Protein AF-A0A3C0U2J1-F1 (afdb_monomer_lite)

Sequence (274 aa):
MPIAVFLSRPELRKKKLRWYCMDISPQALSIGENLLMTVAARLECESWEVVRVKGGFGTPVKEKVSFVTCANVFNEVGEESNMPPDYLAKKYCEKILSYIMEEKPSENGAGDFRKVLLIEPGIPSSARLLSLMRDAMIRRGFSPVSPCPHAAQCPMDGKRGGKWCNFAFGTQDAPAALKKLSESARLPKERAVLSFVALTAAKKSEDAGELSFRVASDPIHLPGSRTGYYACSEIGLLLVVTEDSLRSGECLSIPRPEKKLSVDEKSGAFVVEL

Secondary structure (DSSP, 8-state):
-HHHHHHH-GGGTTS--EEEEEES-HHHHHHHHHHHHHHHHHTTSPPPEEEEEES-TT---SS-BSEEEEES-HHHHHTT--S-HHHHHHHHHHHHHTTBPPPPP-TTS-----EEEEEEESSHHHHHHHHHHHHHHHTTT-EEEES-SSSSPPTTB--TTS-B--EEEE-TTS-HHHHHHHHHTT----EEEEEEEEEESSPPPP-TTEEEEEE-S--EEETTTEEEEEEEETTEEEEEEESS-PPTT-EEEEEPPSSPPPB-TTT-PEEEE-

Structure (mmCIF, N/CA/C/O backbone):
data_AF-A0A3C0U2J1-F1
#
_entry.id   AF-A0A3C0U2J1-F1
#
loop_
_atom_site.group_PDB
_atom_site.id
_atom_site.type_symbol
_atom_site.label_atom_id
_atom_site.label_alt_id
_atom_site.label_comp_id
_atom_site.label_asym_id
_atom_site.label_entity_id
_atom_site.label_seq_id
_atom_site.pdbx_PDB_ins_code
_atom_site.Cartn_x
_atom_site.Cartn_y
_atom_site.Cartn_z
_atom_site.occupancy
_atom_site.B_iso_or_equiv
_atom_site.auth_seq_id
_atom_site.auth_comp_id
_atom_site.auth_asym_id
_atom_site.auth_atom_id
_atom_site.pdbx_PDB_model_num
ATOM 1 N N . MET A 1 1 ? 5.415 -5.390 -10.773 1.00 91.94 1 MET A N 1
ATOM 2 C CA . MET A 1 1 ? 4.378 -4.329 -10.734 1.00 91.94 1 MET A CA 1
ATOM 3 C C . MET A 1 1 ? 3.797 -3.952 -12.100 1.00 91.94 1 MET A C 1
ATOM 5 O O . MET A 1 1 ? 2.581 -4.057 -12.209 1.00 91.94 1 MET A O 1
ATOM 9 N N . PRO A 1 2 ? 4.572 -3.569 -13.140 1.00 95.31 2 PRO A N 1
ATOM 10 C CA . PRO A 1 2 ? 3.998 -3.108 -14.416 1.00 95.31 2 PRO A CA 1
ATOM 11 C C . PRO A 1 2 ? 2.997 -4.095 -15.032 1.00 95.31 2 PRO A C 1
ATOM 13 O O . PRO A 1 2 ? 1.891 -3.707 -15.386 1.00 95.31 2 PRO A O 1
ATOM 16 N N . ILE A 1 3 ? 3.339 -5.388 -15.045 1.00 96.31 3 ILE A N 1
ATOM 17 C CA . ILE A 1 3 ? 2.479 -6.475 -15.545 1.00 96.31 3 ILE A CA 1
ATOM 18 C C . ILE A 1 3 ? 1.144 -6.536 -14.789 1.00 96.31 3 ILE A C 1
ATOM 20 O O . ILE A 1 3 ? 0.087 -6.633 -15.405 1.00 96.31 3 ILE A O 1
ATOM 24 N N . ALA A 1 4 ? 1.173 -6.437 -13.456 1.00 93.88 4 ALA A N 1
ATOM 25 C CA . ALA A 1 4 ? -0.035 -6.482 -12.635 1.00 93.88 4 ALA A CA 1
ATOM 26 C C . ALA A 1 4 ? -0.968 -5.301 -12.941 1.00 93.88 4 ALA A C 1
ATOM 28 O O . ALA A 1 4 ? -2.176 -5.489 -13.076 1.00 93.88 4 ALA A O 1
ATOM 29 N N . VAL A 1 5 ? -0.418 -4.094 -13.117 1.00 95.06 5 VAL A N 1
ATOM 30 C CA . VAL A 1 5 ? -1.203 -2.913 -13.517 1.00 95.06 5 VAL A CA 1
ATOM 31 C C . VAL A 1 5 ? -1.739 -3.082 -14.942 1.00 95.06 5 VAL A C 1
ATOM 33 O O . VAL A 1 5 ? -2.905 -2.800 -15.187 1.00 95.06 5 VAL A O 1
ATOM 36 N N . PHE A 1 6 ? -0.931 -3.604 -15.866 1.00 96.31 6 PHE A N 1
ATOM 37 C CA . PHE A 1 6 ? -1.332 -3.843 -17.255 1.00 96.31 6 PHE A CA 1
ATOM 38 C C . PHE A 1 6 ? -2.503 -4.833 -17.366 1.00 96.31 6 PHE A C 1
ATOM 40 O O . PHE A 1 6 ? -3.436 -4.632 -18.149 1.00 96.31 6 PHE A O 1
ATOM 47 N N . LEU A 1 7 ? -2.487 -5.892 -16.554 1.00 94.81 7 LEU A N 1
ATOM 48 C CA . LEU A 1 7 ? -3.567 -6.875 -16.482 1.00 94.81 7 LEU A CA 1
ATOM 49 C C . LEU A 1 7 ? -4.816 -6.305 -15.801 1.00 94.81 7 LEU A C 1
ATOM 51 O O . LEU A 1 7 ? -5.905 -6.415 -16.360 1.00 94.81 7 LEU A O 1
ATOM 55 N N . SER A 1 8 ? -4.657 -5.667 -14.638 1.00 93.38 8 SER A N 1
ATOM 56 C CA . SER A 1 8 ? -5.780 -5.221 -13.798 1.00 93.38 8 SER A CA 1
ATOM 57 C C . SER A 1 8 ? -6.456 -3.931 -14.261 1.00 93.38 8 SER A C 1
ATOM 59 O O . SER A 1 8 ? -7.600 -3.695 -13.883 1.00 93.38 8 SER A O 1
ATOM 61 N N . ARG A 1 9 ? -5.786 -3.099 -15.071 1.00 95.19 9 ARG A N 1
ATOM 62 C CA . ARG A 1 9 ? -6.291 -1.792 -15.530 1.00 95.19 9 ARG A CA 1
ATOM 63 C C . ARG A 1 9 ? -6.291 -1.683 -17.064 1.00 95.19 9 ARG A C 1
ATOM 65 O O . ARG A 1 9 ? -5.452 -0.970 -17.630 1.00 95.19 9 ARG A O 1
ATOM 72 N N . PRO A 1 10 ? -7.197 -2.393 -17.770 1.00 95.56 10 PRO A N 1
ATOM 73 C CA . PRO A 1 10 ? -7.255 -2.396 -19.234 1.00 95.56 10 PRO A CA 1
ATOM 74 C C . PRO A 1 10 ? -7.353 -1.003 -19.866 1.00 95.56 10 PRO A C 1
ATOM 76 O O . PRO A 1 10 ? -6.788 -0.757 -20.930 1.00 95.56 10 PRO A O 1
ATOM 79 N N . GLU A 1 11 ? -8.024 -0.070 -19.197 1.00 96.00 11 GLU A N 1
ATOM 80 C CA . GLU A 1 11 ? -8.211 1.305 -19.652 1.00 96.00 11 GLU A CA 1
ATOM 81 C C . GLU A 1 11 ? -6.903 2.112 -19.711 1.00 96.00 11 GLU A C 1
ATOM 83 O O . GLU A 1 11 ? -6.818 3.100 -20.443 1.00 96.00 11 GLU A O 1
ATOM 88 N N . LEU A 1 12 ? -5.860 1.685 -18.988 1.00 95.44 12 LEU A N 1
ATOM 89 C CA . LEU A 1 12 ? -4.547 2.33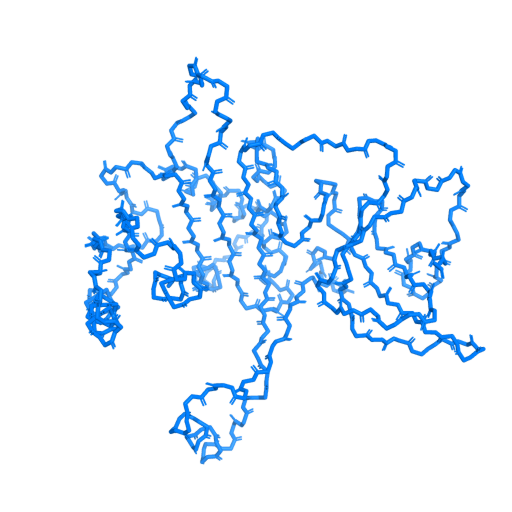0 -19.011 1.00 95.44 12 LEU A CA 1
ATOM 90 C C . LEU A 1 12 ? -3.659 1.845 -20.161 1.00 95.44 12 LEU A C 1
ATOM 92 O O . LEU A 1 12 ? -2.684 2.520 -20.482 1.00 95.44 12 LEU A O 1
ATOM 96 N N . ARG A 1 13 ? -3.973 0.717 -20.813 1.00 95.62 13 ARG A N 1
ATOM 97 C CA . ARG A 1 13 ? -3.116 0.130 -21.866 1.00 95.62 13 ARG A CA 1
ATOM 98 C C . ARG A 1 13 ? -2.898 1.081 -23.043 1.00 95.62 13 ARG A C 1
ATOM 100 O O . ARG A 1 13 ? -1.807 1.139 -23.587 1.00 95.62 13 ARG A O 1
ATOM 107 N N . LYS A 1 14 ? -3.905 1.898 -23.374 1.00 94.06 14 LYS A N 1
ATOM 108 C CA . LYS A 1 14 ? -3.833 2.913 -24.444 1.00 94.06 14 LYS A CA 1
ATOM 109 C C . LYS A 1 14 ? -2.973 4.133 -24.085 1.00 94.06 14 LYS A C 1
ATOM 111 O O . LYS A 1 14 ? -2.749 4.998 -24.929 1.00 94.06 14 LYS A O 1
ATOM 116 N N . LYS A 1 15 ? -2.548 4.273 -22.825 1.00 95.06 15 LYS A N 1
ATOM 117 C CA . LYS A 1 15 ? -1.695 5.380 -22.383 1.00 95.06 15 LYS A CA 1
ATOM 118 C C . LYS A 1 15 ? -0.235 5.049 -22.685 1.00 95.06 15 LYS A C 1
ATOM 120 O O . LYS A 1 15 ? 0.218 3.937 -22.435 1.00 95.06 15 LYS A O 1
ATOM 125 N N . LYS A 1 16 ? 0.519 6.049 -23.147 1.00 94.44 16 LYS A N 1
ATOM 126 C CA . LYS A 1 16 ? 1.974 5.956 -23.319 1.00 94.44 16 LYS A CA 1
ATOM 127 C C . LYS A 1 16 ? 2.655 6.122 -21.962 1.00 94.44 16 LYS A C 1
ATOM 129 O O . LYS A 1 16 ? 2.998 7.233 -21.569 1.00 94.44 16 LYS A O 1
ATOM 134 N N . LEU A 1 17 ? 2.759 5.027 -21.213 1.00 95.31 17 LEU A N 1
ATOM 135 C CA . LEU A 1 17 ? 3.454 4.999 -19.928 1.00 95.31 17 LEU A CA 1
ATOM 136 C C . LEU A 1 17 ? 4.886 4.493 -20.115 1.00 95.31 17 LEU A C 1
ATOM 138 O O . LEU A 1 17 ? 5.121 3.546 -20.863 1.00 95.31 17 LEU A O 1
ATOM 142 N N . ARG A 1 18 ? 5.818 5.110 -19.388 1.00 96.56 18 ARG A N 1
ATOM 143 C CA . ARG A 1 18 ? 7.208 4.670 -19.259 1.00 96.56 18 ARG A CA 1
ATOM 144 C C . ARG A 1 18 ? 7.443 4.198 -17.833 1.00 96.56 18 ARG A C 1
ATOM 146 O O . ARG A 1 18 ? 7.136 4.919 -16.884 1.00 96.56 18 ARG A O 1
ATOM 153 N N . TRP A 1 19 ? 8.010 3.008 -17.685 1.00 97.31 19 TRP A N 1
ATOM 154 C CA . TRP A 1 19 ? 8.332 2.414 -16.393 1.00 97.31 19 TRP A CA 1
ATOM 155 C C . TRP A 1 19 ? 9.838 2.310 -16.213 1.00 97.31 19 TRP A C 1
ATOM 157 O O . TRP A 1 19 ? 10.505 1.603 -16.960 1.00 97.31 19 TRP A O 1
ATOM 167 N N . TYR A 1 20 ? 10.367 2.952 -15.175 1.00 97.56 20 TYR A N 1
ATOM 168 C CA . TYR A 1 20 ? 11.709 2.651 -14.689 1.00 97.56 20 TYR A CA 1
ATOM 169 C C . TYR A 1 20 ? 11.616 1.435 -13.767 1.00 97.56 20 TYR A C 1
ATOM 171 O O . TYR A 1 20 ? 10.996 1.501 -12.705 1.00 97.56 20 TYR A O 1
ATOM 179 N N . CYS A 1 21 ? 12.183 0.308 -14.188 1.00 97.44 21 CYS A N 1
ATOM 180 C CA . CYS A 1 21 ? 12.214 -0.924 -13.401 1.00 97.44 21 CYS A CA 1
ATOM 181 C C . CYS A 1 21 ? 13.621 -1.143 -12.860 1.00 97.44 21 CYS A C 1
ATOM 183 O O . CYS A 1 21 ? 14.579 -1.191 -13.630 1.00 97.44 21 CYS A O 1
ATOM 185 N N . MET A 1 22 ? 13.729 -1.258 -11.537 1.00 95.75 22 MET A N 1
ATOM 186 C CA . MET A 1 22 ? 14.995 -1.316 -10.817 1.00 95.75 22 MET A CA 1
ATOM 187 C C . MET A 1 22 ? 15.137 -2.637 -10.080 1.00 95.75 22 MET A C 1
ATOM 189 O O . MET A 1 22 ? 14.224 -3.029 -9.361 1.00 95.75 22 MET A O 1
ATOM 193 N N . ASP A 1 23 ? 16.279 -3.288 -10.268 1.00 95.75 23 ASP A N 1
ATOM 194 C CA . ASP A 1 23 ? 16.648 -4.514 -9.565 1.00 95.75 23 ASP A CA 1
ATOM 195 C C . ASP A 1 23 ? 18.174 -4.689 -9.601 1.00 95.75 23 ASP A C 1
ATOM 197 O O . ASP A 1 23 ? 18.849 -4.239 -10.538 1.00 95.75 23 ASP A O 1
ATOM 201 N N . ILE A 1 24 ? 18.730 -5.370 -8.599 1.00 94.25 24 ILE A N 1
ATOM 202 C CA . ILE A 1 24 ? 20.143 -5.766 -8.597 1.00 94.25 24 ILE A CA 1
ATOM 203 C C . ILE A 1 24 ? 20.432 -6.841 -9.654 1.00 94.25 24 ILE A C 1
ATOM 205 O O . ILE A 1 24 ? 21.557 -6.912 -10.151 1.00 94.25 24 ILE A O 1
ATOM 209 N N . SER A 1 25 ? 19.422 -7.639 -10.018 1.00 95.75 25 SER A N 1
ATOM 210 C CA . SER A 1 25 ? 19.472 -8.748 -10.965 1.00 95.75 25 SER A CA 1
ATOM 211 C C . SER A 1 25 ? 19.085 -8.302 -12.381 1.00 95.75 25 SER A C 1
ATOM 213 O O . SER A 1 25 ? 17.907 -8.071 -12.678 1.00 95.75 25 SER A O 1
ATOM 215 N N . PRO A 1 26 ? 20.046 -8.239 -13.324 1.00 95.75 26 PRO A N 1
ATOM 216 C CA . PRO A 1 26 ? 19.741 -7.973 -14.731 1.00 95.75 26 PRO A CA 1
ATOM 217 C C . PRO A 1 26 ? 18.805 -9.017 -15.351 1.00 95.75 26 PRO A C 1
ATOM 219 O O . PRO A 1 26 ? 18.009 -8.691 -16.233 1.00 95.75 26 PRO A O 1
ATOM 222 N N . GLN A 1 27 ? 18.900 -10.269 -14.897 1.00 97.38 27 GLN A N 1
ATOM 223 C CA . GLN A 1 27 ? 18.065 -11.373 -15.356 1.00 97.38 27 GLN A CA 1
ATOM 224 C C . GLN A 1 27 ? 16.607 -11.154 -14.948 1.00 97.38 27 GLN A C 1
ATOM 226 O O . GLN A 1 27 ? 15.729 -11.280 -15.799 1.00 97.38 27 GLN A O 1
ATOM 231 N N . ALA A 1 28 ? 16.345 -10.756 -13.697 1.00 95.56 28 ALA A N 1
ATOM 232 C 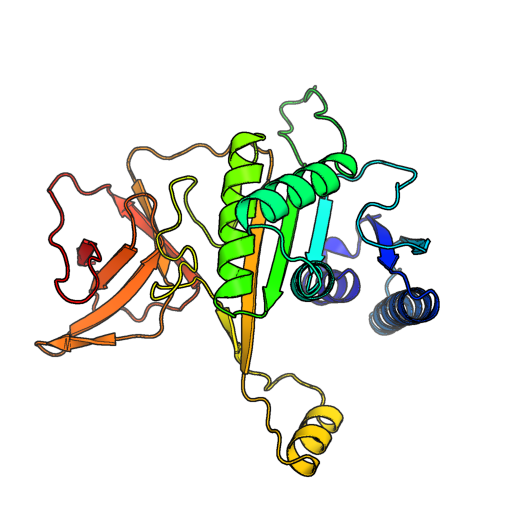CA . ALA A 1 28 ? 14.990 -10.452 -13.234 1.00 95.56 28 ALA A CA 1
ATOM 233 C C . ALA A 1 28 ? 14.348 -9.332 -14.071 1.00 95.56 28 ALA A C 1
ATOM 235 O O . ALA A 1 28 ? 13.212 -9.470 -14.529 1.00 95.56 28 ALA A O 1
ATOM 236 N N . LEU A 1 29 ? 15.110 -8.270 -14.364 1.00 97.19 29 LEU A N 1
ATOM 237 C CA . LEU A 1 29 ? 14.662 -7.174 -15.229 1.00 97.19 29 LEU A CA 1
ATOM 238 C C . LEU A 1 29 ? 14.319 -7.653 -16.645 1.00 97.19 29 LEU A C 1
ATOM 240 O O . 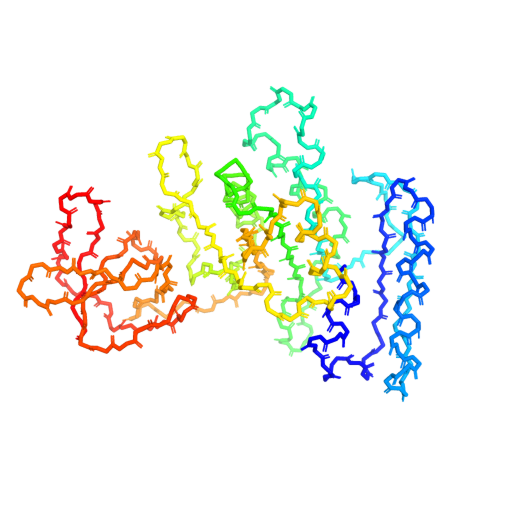LEU A 1 29 ? 13.275 -7.284 -17.179 1.00 97.19 29 LEU A O 1
ATOM 244 N N . SER A 1 30 ? 15.173 -8.488 -17.246 1.00 97.62 30 SER A N 1
ATOM 245 C CA . SER A 1 30 ? 14.935 -9.025 -18.590 1.00 97.62 30 SER A CA 1
ATOM 246 C C . SER A 1 30 ? 13.715 -9.947 -18.641 1.00 97.62 30 SER A C 1
ATOM 248 O O . SER A 1 30 ? 12.931 -9.867 -19.582 1.00 97.62 30 SER A O 1
ATOM 250 N N . ILE A 1 31 ? 13.540 -10.816 -17.640 1.00 97.62 31 ILE A N 1
ATOM 251 C CA . ILE A 1 31 ? 12.378 -11.711 -17.545 1.00 97.62 31 ILE A CA 1
ATOM 252 C C . ILE A 1 31 ? 11.098 -10.884 -17.395 1.00 97.62 31 ILE A C 1
ATOM 254 O O . ILE A 1 31 ? 10.123 -11.134 -18.100 1.00 97.62 31 ILE A O 1
ATOM 258 N N . GLY A 1 32 ? 11.100 -9.876 -16.519 1.00 96.88 32 GLY A N 1
ATOM 259 C CA . GLY A 1 32 ? 9.945 -9.006 -16.298 1.00 96.88 32 GLY A CA 1
ATOM 260 C C . GLY A 1 32 ? 9.523 -8.228 -17.548 1.00 96.88 32 GLY A C 1
ATOM 261 O O . GLY A 1 32 ? 8.334 -8.175 -17.860 1.00 96.88 32 GLY A O 1
ATOM 262 N N . GLU A 1 33 ? 10.483 -7.666 -18.287 1.00 97.88 33 GLU A N 1
ATOM 263 C CA . GLU A 1 33 ? 10.225 -6.983 -19.563 1.00 97.88 33 GLU A CA 1
ATOM 264 C C . GLU A 1 33 ? 9.644 -7.950 -20.608 1.00 97.88 33 GLU A C 1
ATOM 266 O O . GLU A 1 33 ? 8.596 -7.673 -21.194 1.00 97.88 33 GLU A O 1
ATOM 271 N N . ASN A 1 34 ? 10.248 -9.132 -20.771 1.00 98.00 34 ASN A N 1
ATOM 272 C CA . ASN A 1 34 ? 9.766 -10.158 -21.701 1.00 98.00 34 ASN A CA 1
ATOM 273 C C . ASN A 1 34 ? 8.348 -10.639 -21.366 1.00 98.00 34 ASN A C 1
ATOM 275 O O . ASN A 1 34 ? 7.530 -10.835 -22.268 1.00 98.00 34 ASN A O 1
ATOM 279 N N . LEU A 1 35 ? 8.030 -10.805 -20.080 1.00 97.62 35 LEU A N 1
ATOM 280 C CA . LEU A 1 35 ? 6.683 -11.167 -19.641 1.00 97.62 35 LEU A CA 1
ATOM 281 C C . LEU A 1 35 ? 5.670 -10.067 -19.968 1.00 97.62 35 LEU A C 1
ATOM 283 O O . LEU A 1 35 ? 4.587 -10.383 -20.454 1.00 97.62 35 LEU A O 1
ATOM 287 N N . LEU A 1 36 ? 6.010 -8.792 -19.751 1.00 98.00 36 LEU A N 1
ATOM 288 C CA . LEU A 1 36 ? 5.130 -7.679 -20.116 1.00 98.00 36 LEU A CA 1
ATOM 289 C C . LEU A 1 36 ? 4.854 -7.660 -21.624 1.00 98.00 36 LEU A C 1
ATOM 291 O O . LEU A 1 36 ? 3.695 -7.554 -22.020 1.00 98.00 36 LEU A O 1
ATOM 295 N N . MET A 1 37 ? 5.892 -7.815 -22.451 1.00 97.62 37 MET A N 1
ATOM 296 C CA . MET A 1 37 ? 5.750 -7.880 -23.910 1.00 97.62 37 MET A CA 1
ATOM 297 C C . MET A 1 37 ? 4.898 -9.074 -24.348 1.00 97.62 37 MET A C 1
ATOM 299 O O . MET A 1 37 ? 4.004 -8.925 -25.175 1.00 97.62 37 MET A O 1
ATOM 303 N N . THR A 1 38 ? 5.117 -10.247 -23.750 1.00 97.81 38 THR A N 1
ATOM 304 C CA . THR A 1 38 ?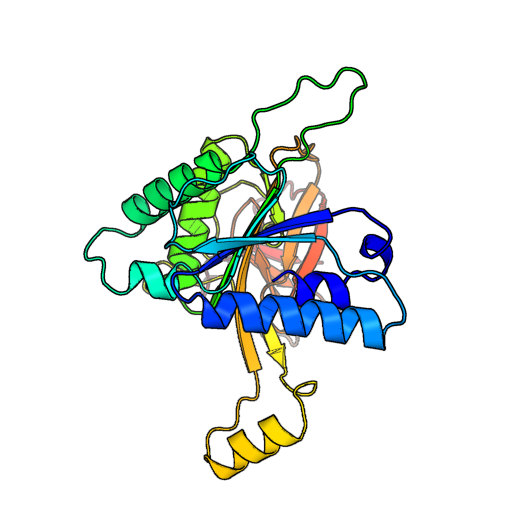 4.345 -11.461 -24.058 1.00 97.81 38 THR A CA 1
ATOM 305 C C . THR A 1 38 ? 2.871 -11.293 -23.693 1.00 97.81 38 THR A C 1
ATOM 307 O O . THR A 1 38 ? 1.993 -11.655 -24.473 1.00 97.81 38 THR A O 1
ATOM 310 N N . VAL A 1 39 ? 2.582 -10.712 -22.524 1.00 96.81 39 VAL A N 1
ATOM 311 C CA . VAL A 1 39 ? 1.212 -10.403 -22.093 1.00 96.81 39 VAL A CA 1
ATOM 312 C C . VAL A 1 39 ? 0.558 -9.400 -23.042 1.00 96.81 39 VAL A C 1
ATOM 314 O O . VAL A 1 39 ? -0.576 -9.622 -23.456 1.00 96.81 39 VAL A O 1
ATOM 317 N N . ALA A 1 40 ? 1.260 -8.328 -23.415 1.00 97.00 40 ALA A N 1
ATOM 318 C CA . ALA A 1 40 ? 0.747 -7.324 -24.344 1.00 97.00 40 ALA A CA 1
ATOM 319 C C . ALA A 1 40 ? 0.436 -7.925 -25.724 1.00 97.00 40 ALA A C 1
ATOM 321 O O . ALA A 1 40 ? -0.674 -7.749 -26.225 1.00 97.00 40 ALA A O 1
ATOM 322 N N . ALA A 1 41 ? 1.351 -8.734 -26.269 1.00 97.31 41 ALA A N 1
ATOM 323 C CA . ALA A 1 41 ? 1.154 -9.455 -27.524 1.00 97.31 41 ALA A CA 1
ATOM 324 C C . ALA A 1 41 ? -0.049 -10.407 -27.457 1.00 97.31 41 ALA A C 1
ATOM 326 O O . ALA A 1 41 ? -0.868 -10.437 -28.371 1.00 97.31 41 ALA A O 1
ATOM 327 N N . ARG A 1 42 ? -0.208 -11.147 -26.350 1.00 96.88 42 ARG A N 1
ATOM 328 C CA . ARG A 1 42 ? -1.341 -12.067 -26.162 1.00 96.88 42 ARG A CA 1
ATOM 329 C C . ARG A 1 42 ? -2.687 -11.352 -26.037 1.00 96.88 42 ARG A C 1
ATOM 331 O O . ARG A 1 42 ? -3.715 -11.964 -26.317 1.00 96.88 42 ARG A O 1
ATOM 338 N N . LEU A 1 43 ? -2.662 -10.098 -25.595 1.00 96.44 43 LEU A N 1
ATOM 339 C CA . LEU A 1 43 ? -3.807 -9.196 -25.496 1.00 96.44 43 LEU A CA 1
ATOM 340 C C . LEU A 1 43 ? -3.958 -8.289 -26.728 1.00 96.44 43 LEU A C 1
ATOM 342 O O . LEU A 1 43 ? -4.778 -7.374 -26.686 1.00 96.44 43 LEU A O 1
ATOM 346 N N . GLU A 1 44 ? -3.167 -8.516 -27.782 1.00 96.25 44 GLU A N 1
ATOM 347 C CA . GLU A 1 44 ? -3.222 -7.788 -29.055 1.00 96.25 44 GLU A CA 1
ATOM 348 C C . GLU A 1 44 ? -3.102 -6.262 -28.883 1.00 96.25 44 GLU A C 1
ATOM 350 O O . GLU A 1 44 ? -3.826 -5.473 -29.490 1.00 96.25 44 GLU A O 1
ATOM 355 N N . CYS A 1 45 ? -2.182 -5.823 -28.017 1.00 95.56 45 CYS A N 1
ATOM 356 C CA . CYS A 1 45 ? -1.914 -4.406 -27.774 1.00 95.56 45 CYS A CA 1
ATOM 357 C C . CYS A 1 45 ? -0.419 -4.114 -27.598 1.00 95.56 45 CYS A C 1
ATOM 359 O O . CYS A 1 45 ? 0.388 -5.012 -27.361 1.00 95.56 45 CYS A O 1
ATOM 361 N N . GLU A 1 46 ? -0.045 -2.838 -27.715 1.00 95.44 46 GLU A N 1
ATOM 362 C CA . GLU A 1 46 ? 1.332 -2.399 -27.490 1.00 95.44 46 GLU A CA 1
ATOM 363 C C . GLU A 1 46 ? 1.698 -2.469 -26.001 1.00 95.44 46 GLU A C 1
ATOM 365 O O . GLU A 1 46 ? 0.918 -2.086 -25.122 1.00 95.44 46 GLU A O 1
ATOM 370 N N . SER A 1 47 ? 2.910 -2.943 -25.708 1.00 96.75 47 SER A N 1
ATOM 371 C CA . SER A 1 47 ? 3.464 -2.888 -24.357 1.00 96.75 47 SER A CA 1
ATOM 372 C C . SER A 1 47 ? 3.912 -1.472 -24.006 1.00 96.75 47 SER A C 1
ATOM 374 O O . SER A 1 47 ? 4.379 -0.719 -24.859 1.00 96.75 47 SER A O 1
ATOM 376 N N . TRP A 1 48 ? 3.861 -1.133 -22.720 1.00 97.88 48 TRP A N 1
ATOM 377 C CA . TRP A 1 48 ? 4.505 0.078 -22.212 1.00 97.88 48 TRP A CA 1
ATOM 378 C C . TRP A 1 48 ? 6.030 0.018 -22.344 1.00 97.88 48 TRP A C 1
ATOM 380 O O . TRP A 1 48 ? 6.622 -1.060 -22.322 1.00 97.88 48 TRP A O 1
ATOM 390 N N . GLU A 1 49 ? 6.662 1.189 -22.425 1.00 97.31 49 GLU A N 1
ATOM 391 C CA . GLU A 1 49 ? 8.121 1.307 -22.450 1.00 97.31 49 GLU A CA 1
ATOM 392 C C . GLU A 1 49 ? 8.700 0.926 -21.079 1.00 97.31 49 GLU A C 1
ATOM 394 O O . GLU A 1 49 ? 8.249 1.432 -20.044 1.00 97.31 49 GLU A O 1
ATOM 399 N N . VAL A 1 50 ? 9.723 0.067 -21.068 1.00 97.69 50 VAL A N 1
ATOM 400 C CA . VAL A 1 50 ? 10.457 -0.323 -19.858 1.00 97.69 50 VAL A CA 1
ATOM 401 C C . VAL A 1 50 ? 11.897 0.165 -19.955 1.00 97.69 50 VAL A C 1
ATOM 403 O O . VAL A 1 50 ? 12.667 -0.249 -20.814 1.00 97.69 50 VAL A O 1
ATOM 406 N N . VAL A 1 51 ? 12.289 1.022 -19.017 1.00 97.62 51 VAL A N 1
ATOM 407 C CA . VAL A 1 51 ? 13.676 1.438 -18.819 1.00 97.62 51 VAL A CA 1
ATOM 408 C C . VAL A 1 51 ? 14.256 0.632 -17.664 1.00 97.62 51 VAL A C 1
ATOM 410 O O . VAL A 1 51 ? 13.883 0.810 -16.504 1.00 97.62 51 VAL A O 1
ATOM 413 N N . ARG A 1 52 ? 15.184 -0.272 -17.979 1.00 97.44 52 ARG A N 1
ATOM 414 C CA . ARG A 1 52 ? 15.874 -1.101 -16.985 1.00 97.44 52 ARG A CA 1
ATOM 415 C C . ARG A 1 52 ? 16.943 -0.297 -16.247 1.00 97.44 52 ARG A C 1
ATOM 417 O O . ARG A 1 52 ? 17.795 0.335 -16.869 1.00 97.44 52 ARG A O 1
ATOM 424 N N . VAL A 1 53 ? 16.931 -0.368 -14.919 1.00 96.88 53 VAL A N 1
ATOM 425 C CA . VAL A 1 53 ? 17.909 0.273 -14.034 1.00 96.88 53 VAL A CA 1
ATOM 426 C C . VAL A 1 53 ? 18.570 -0.803 -13.182 1.00 96.88 53 VAL A C 1
ATOM 428 O O . VAL A 1 53 ? 17.981 -1.309 -12.232 1.00 96.88 53 VAL A O 1
ATOM 431 N N . LYS A 1 54 ? 19.805 -1.175 -13.525 1.00 96.19 54 LYS A N 1
ATOM 432 C CA . LYS A 1 54 ? 20.573 -2.143 -12.736 1.00 96.19 54 LYS A CA 1
ATOM 433 C C . LYS A 1 54 ? 21.087 -1.470 -11.464 1.00 96.19 54 LYS A C 1
ATOM 435 O O . LYS A 1 54 ? 21.956 -0.602 -11.541 1.00 96.19 54 LYS A O 1
ATOM 440 N N . GLY A 1 55 ? 20.579 -1.887 -10.313 1.00 94.44 55 GLY A N 1
ATOM 441 C CA . GLY A 1 55 ? 20.977 -1.345 -9.020 1.00 94.44 55 GLY A CA 1
ATOM 442 C C . GLY A 1 55 ? 19.955 -1.614 -7.923 1.00 94.44 55 GLY A C 1
ATOM 443 O O . GLY A 1 55 ? 18.814 -1.976 -8.192 1.00 94.44 55 GLY A O 1
ATOM 444 N N . GLY A 1 56 ? 20.388 -1.459 -6.674 1.00 92.06 56 GLY A N 1
ATOM 445 C CA . GLY A 1 56 ? 19.516 -1.605 -5.512 1.00 92.06 56 GLY A CA 1
ATOM 446 C C . GLY A 1 56 ? 18.707 -0.341 -5.222 1.00 92.06 56 GLY A C 1
ATOM 447 O O . GLY A 1 56 ? 18.946 0.732 -5.778 1.00 92.06 56 GLY A O 1
ATOM 448 N N . PHE A 1 57 ? 17.773 -0.449 -4.277 1.00 93.00 57 PHE A N 1
ATOM 449 C CA . PHE A 1 57 ? 16.953 0.679 -3.845 1.00 93.00 57 PHE A CA 1
ATOM 450 C C . PHE A 1 57 ? 17.805 1.890 -3.407 1.00 93.00 57 PHE A C 1
ATOM 452 O O . PHE A 1 57 ? 18.579 1.843 -2.442 1.00 93.00 57 PHE A O 1
ATOM 459 N N . GLY A 1 58 ? 17.633 3.018 -4.094 1.00 92.25 58 GLY A N 1
ATOM 460 C CA . GLY A 1 58 ? 18.448 4.229 -3.954 1.00 92.25 58 GLY A CA 1
ATOM 461 C C . GLY A 1 58 ? 19.346 4.529 -5.157 1.00 92.25 58 GLY A C 1
ATOM 462 O O . GLY A 1 58 ? 19.920 5.613 -5.201 1.00 92.25 58 GLY A O 1
ATOM 463 N N . THR A 1 59 ? 19.463 3.629 -6.141 1.00 95.56 59 THR A N 1
ATOM 464 C CA . THR A 1 59 ? 20.159 3.931 -7.401 1.00 95.56 59 THR A CA 1
ATOM 465 C C . THR A 1 59 ? 19.458 5.086 -8.130 1.00 95.56 59 THR A C 1
ATOM 467 O O . THR A 1 59 ? 18.233 5.050 -8.243 1.00 95.56 59 THR A O 1
ATOM 470 N N . PRO A 1 60 ? 20.177 6.113 -8.620 1.00 94.44 60 PRO A N 1
ATOM 471 C CA . PRO A 1 60 ? 19.565 7.228 -9.341 1.00 94.44 60 PRO A CA 1
ATOM 472 C C . PRO A 1 60 ? 18.873 6.799 -10.640 1.00 94.44 60 PRO A C 1
ATOM 474 O O . PRO A 1 60 ? 19.335 5.899 -11.342 1.00 94.44 60 PRO A O 1
ATOM 477 N N . VAL A 1 61 ? 17.791 7.494 -10.990 1.00 94.75 61 VAL A N 1
ATOM 478 C CA . VAL A 1 61 ? 17.097 7.360 -12.281 1.00 94.75 61 VAL A CA 1
ATOM 479 C C . VAL A 1 61 ? 17.325 8.610 -13.127 1.00 94.75 61 VAL A C 1
ATOM 481 O O . VAL A 1 61 ? 17.519 9.698 -12.586 1.00 94.75 61 VAL A O 1
ATOM 484 N N . LYS A 1 62 ? 17.314 8.455 -14.457 1.00 92.06 62 LYS A N 1
ATOM 485 C CA . LYS A 1 62 ? 17.599 9.555 -15.397 1.00 92.06 62 LYS A CA 1
ATOM 486 C C . LYS A 1 62 ? 16.544 10.660 -15.358 1.00 92.06 62 LYS A C 1
ATOM 488 O O . LYS A 1 62 ? 16.886 11.833 -15.428 1.00 92.06 62 LYS A O 1
ATOM 493 N N . GLU A 1 63 ? 15.276 10.276 -15.253 1.00 94.25 63 GLU A N 1
ATOM 494 C CA . GLU A 1 63 ? 14.141 11.195 -15.223 1.00 94.25 63 GLU A CA 1
ATOM 495 C C . GLU A 1 63 ? 13.337 10.953 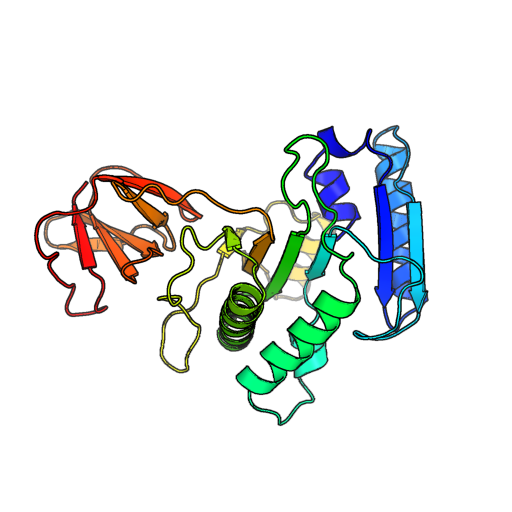-13.951 1.00 94.25 63 GLU A C 1
ATOM 497 O O . GLU A 1 63 ? 13.129 9.809 -13.538 1.00 94.25 63 GLU A O 1
ATOM 502 N N . LYS A 1 64 ? 12.882 12.038 -13.324 1.00 94.88 64 LYS A N 1
ATOM 503 C CA . LYS A 1 64 ? 11.988 11.954 -12.172 1.00 94.88 64 LYS A CA 1
ATOM 504 C C . LYS A 1 64 ? 10.601 11.492 -12.619 1.00 94.88 64 LYS A C 1
ATOM 506 O O . LYS A 1 64 ? 10.147 11.834 -13.709 1.00 94.88 64 LYS A O 1
ATOM 511 N N . VAL A 1 65 ? 9.910 10.750 -11.761 1.00 95.50 65 VAL A N 1
ATOM 512 C CA . VAL A 1 65 ? 8.639 10.089 -12.086 1.00 95.50 65 VAL A CA 1
ATOM 513 C C . VAL A 1 65 ? 7.464 10.684 -11.313 1.00 95.50 65 VAL A C 1
ATOM 515 O O . VAL A 1 65 ? 7.615 11.206 -10.211 1.00 95.50 65 VAL A O 1
ATOM 518 N N . SER A 1 66 ? 6.260 10.579 -11.871 1.00 94.12 66 SER A N 1
ATOM 519 C CA . SER A 1 66 ? 5.013 10.959 -11.191 1.00 94.12 66 SER A CA 1
ATOM 520 C C . SER A 1 66 ? 4.451 9.856 -10.292 1.00 94.12 66 SER A C 1
ATOM 522 O O . SER A 1 66 ? 3.606 10.123 -9.439 1.00 94.12 66 SER A O 1
ATOM 524 N N . PHE A 1 67 ? 4.911 8.615 -10.462 1.00 95.94 67 PHE A N 1
ATOM 525 C CA . PHE A 1 67 ? 4.461 7.461 -9.697 1.00 95.94 67 PHE A CA 1
ATOM 526 C C . PHE A 1 67 ? 5.645 6.594 -9.279 1.00 95.94 67 PHE A C 1
ATOM 528 O O . PHE A 1 67 ? 6.427 6.163 -10.124 1.00 95.94 67 PHE A O 1
ATOM 535 N N . VAL A 1 68 ? 5.745 6.306 -7.981 1.00 97.81 68 VAL A N 1
ATOM 536 C CA . VAL A 1 68 ? 6.713 5.347 -7.434 1.00 97.81 68 VAL A CA 1
ATOM 537 C C . VAL A 1 68 ? 5.959 4.205 -6.777 1.00 97.81 68 VAL A C 1
ATOM 539 O O . VAL A 1 68 ? 5.022 4.422 -6.009 1.00 97.81 68 VAL A O 1
ATOM 542 N N . THR A 1 69 ? 6.388 2.974 -7.039 1.00 97.88 69 THR A N 1
ATOM 543 C CA . THR A 1 69 ? 5.891 1.815 -6.307 1.00 97.88 69 THR A CA 1
ATOM 544 C C . THR A 1 69 ? 7.021 0.910 -5.855 1.00 97.88 69 THR A C 1
ATOM 546 O O . THR A 1 69 ? 7.968 0.667 -6.600 1.00 97.88 69 THR A O 1
ATOM 549 N N . CYS A 1 70 ? 6.901 0.419 -4.625 1.00 97.00 70 CYS A N 1
ATOM 550 C CA . CYS A 1 70 ? 7.781 -0.581 -4.040 1.00 97.00 70 CYS A CA 1
ATOM 551 C C . CYS A 1 70 ? 6.884 -1.714 -3.546 1.00 97.00 70 CYS A C 1
ATOM 553 O O . CYS A 1 70 ? 6.054 -1.491 -2.665 1.00 97.00 70 CYS A O 1
ATOM 555 N N . ALA A 1 71 ? 6.998 -2.888 -4.163 1.00 95.06 71 ALA A N 1
ATOM 556 C CA . ALA A 1 71 ? 6.211 -4.060 -3.808 1.00 95.06 71 ALA A CA 1
ATOM 557 C C . ALA A 1 71 ? 7.156 -5.194 -3.425 1.00 95.06 71 ALA A C 1
ATOM 559 O O . ALA A 1 71 ? 7.915 -5.630 -4.289 1.00 95.06 71 ALA A O 1
ATOM 560 N N . ASN A 1 72 ? 7.088 -5.639 -2.167 1.00 93.56 72 ASN A N 1
ATOM 561 C CA . ASN A 1 72 ? 7.991 -6.637 -1.590 1.00 93.56 72 ASN A CA 1
ATOM 562 C C . ASN A 1 72 ? 9.461 -6.207 -1.720 1.00 93.56 72 ASN A C 1
ATOM 564 O O . ASN A 1 72 ? 10.271 -6.907 -2.315 1.00 93.56 72 ASN A O 1
ATOM 568 N N . VAL A 1 73 ? 9.767 -4.988 -1.261 1.00 93.88 73 VAL A N 1
ATOM 569 C CA . VAL A 1 73 ? 11.118 -4.408 -1.363 1.00 93.88 73 VAL A CA 1
ATOM 570 C C . VAL A 1 73 ? 11.723 -4.244 0.021 1.00 93.88 73 VAL A C 1
ATOM 572 O O . VAL A 1 73 ? 12.890 -4.556 0.237 1.00 93.88 73 VAL A O 1
ATOM 575 N N . PHE A 1 74 ? 10.961 -3.714 0.975 1.00 92.50 74 PHE A N 1
ATOM 576 C CA . PHE A 1 74 ? 11.495 -3.348 2.281 1.00 92.50 74 PHE A CA 1
ATOM 577 C C . PHE A 1 74 ? 11.579 -4.527 3.238 1.00 92.50 74 PHE A C 1
ATOM 579 O O . PHE A 1 74 ? 12.408 -4.481 4.144 1.00 92.50 74 PHE A O 1
ATOM 586 N N . ASN A 1 75 ? 10.785 -5.580 3.033 1.00 84.56 75 ASN A N 1
ATOM 587 C CA . ASN A 1 75 ? 11.025 -6.854 3.698 1.00 84.56 75 ASN A CA 1
ATOM 588 C C . ASN A 1 75 ? 12.420 -7.405 3.355 1.00 84.56 75 ASN A C 1
ATOM 590 O O . ASN A 1 75 ? 13.092 -7.895 4.246 1.00 84.56 75 ASN A O 1
ATOM 594 N N . GLU A 1 76 ? 12.898 -7.240 2.119 1.00 81.88 76 GLU A N 1
ATOM 595 C CA . GLU A 1 76 ? 14.220 -7.728 1.697 1.00 81.88 76 GLU A CA 1
ATOM 596 C C . GLU A 1 76 ? 15.342 -6.768 2.123 1.00 81.88 76 GLU A C 1
ATOM 598 O O . GLU A 1 76 ? 16.337 -7.160 2.722 1.00 81.88 76 GLU A O 1
ATOM 603 N N . VAL A 1 77 ? 15.170 -5.465 1.876 1.00 78.38 77 VAL A N 1
ATOM 604 C CA . VAL A 1 77 ? 16.188 -4.443 2.191 1.00 78.38 77 VAL A CA 1
ATOM 605 C C . VAL A 1 77 ? 16.332 -4.202 3.703 1.00 78.38 77 VAL A C 1
ATOM 607 O O . VAL A 1 77 ? 17.355 -3.685 4.160 1.00 78.38 77 VAL A O 1
ATOM 610 N N . GLY A 1 78 ? 15.295 -4.510 4.482 1.00 69.00 78 GLY A N 1
ATOM 611 C CA . GLY A 1 78 ? 15.258 -4.316 5.929 1.00 69.00 78 GLY A CA 1
ATOM 612 C C . GLY A 1 78 ? 15.809 -5.487 6.741 1.00 69.00 78 GLY A C 1
ATOM 613 O O . GLY A 1 78 ? 16.220 -5.259 7.876 1.00 69.00 78 GLY A O 1
ATOM 614 N N . GLU A 1 79 ? 15.848 -6.701 6.179 1.00 65.69 79 GLU A N 1
ATOM 615 C CA . GLU A 1 79 ? 16.225 -7.933 6.895 1.00 65.69 79 GLU A CA 1
ATOM 616 C C . GLU A 1 79 ? 17.633 -7.877 7.509 1.00 65.69 79 GLU A C 1
ATOM 618 O O . GLU A 1 79 ? 17.845 -8.376 8.611 1.00 65.69 79 GLU A O 1
ATOM 623 N N . GLU A 1 80 ? 18.581 -7.199 6.858 1.00 65.50 80 GLU A N 1
ATOM 624 C CA . GLU A 1 80 ? 19.964 -7.072 7.344 1.00 65.50 80 GLU A CA 1
ATOM 625 C C . GLU A 1 80 ? 20.200 -5.839 8.240 1.00 65.50 80 GLU A C 1
ATOM 627 O O . GLU A 1 80 ? 21.321 -5.590 8.693 1.00 65.50 80 GLU A O 1
ATOM 632 N N . SER A 1 81 ? 19.177 -5.011 8.490 1.00 76.12 81 SER A N 1
ATOM 633 C CA . SER A 1 81 ? 19.358 -3.743 9.198 1.00 76.12 81 SER A CA 1
ATOM 634 C C . SER A 1 81 ? 19.034 -3.832 10.688 1.00 76.12 81 SER A C 1
ATOM 636 O O . SER A 1 81 ? 17.893 -4.041 11.081 1.00 76.12 81 SER A O 1
ATOM 638 N N . ASN A 1 82 ? 20.014 -3.502 11.532 1.00 83.06 82 ASN A N 1
ATOM 639 C CA . ASN A 1 82 ? 19.819 -3.338 12.980 1.00 83.06 82 ASN A CA 1
ATOM 640 C C . ASN A 1 82 ? 19.227 -1.969 13.375 1.00 83.06 82 ASN A C 1
ATOM 642 O O . ASN A 1 82 ? 19.193 -1.619 14.556 1.00 83.06 82 ASN A O 1
ATOM 646 N N . MET A 1 83 ? 18.807 -1.152 12.403 1.00 91.38 83 MET A N 1
ATOM 647 C CA . MET A 1 83 ? 18.308 0.194 12.675 1.00 91.38 83 MET A CA 1
ATOM 648 C C . MET A 1 83 ? 16.839 0.180 13.125 1.00 91.38 83 MET A C 1
ATOM 650 O O . MET A 1 83 ? 16.050 -0.624 12.627 1.00 91.38 83 MET A O 1
ATOM 654 N N . PRO A 1 84 ? 16.422 1.116 13.998 1.00 92.19 84 PRO A N 1
ATOM 655 C CA . PRO A 1 84 ? 15.025 1.247 14.397 1.00 92.19 84 PRO A CA 1
ATOM 656 C C . PRO A 1 84 ? 14.068 1.464 13.202 1.00 92.19 84 PRO A C 1
ATOM 658 O O . PRO A 1 84 ? 14.417 2.187 12.259 1.00 92.19 84 PRO A O 1
ATOM 661 N N . PRO A 1 85 ? 12.834 0.917 13.235 1.00 92.06 85 PRO A N 1
ATOM 662 C CA . PRO A 1 85 ? 11.881 1.035 12.127 1.00 92.06 85 PRO A CA 1
ATOM 663 C C . PRO A 1 85 ? 11.525 2.474 11.730 1.00 92.06 85 PRO A C 1
ATOM 665 O O . PRO A 1 85 ? 11.263 2.746 10.562 1.00 92.06 85 PRO A O 1
ATOM 668 N N . ASP A 1 86 ? 11.516 3.417 12.674 1.00 93.94 86 ASP A N 1
ATOM 669 C CA . ASP A 1 86 ? 11.226 4.830 12.409 1.00 93.94 86 ASP A CA 1
ATOM 670 C C . ASP A 1 86 ? 12.369 5.527 11.659 1.00 93.94 86 ASP A C 1
ATOM 672 O O . ASP A 1 86 ? 12.116 6.367 10.789 1.00 93.94 86 ASP A O 1
ATOM 676 N N . TYR A 1 87 ? 13.618 5.141 11.937 1.00 95.25 87 TYR A N 1
ATOM 677 C CA . TYR A 1 87 ? 14.778 5.582 11.170 1.00 95.25 87 TYR A CA 1
ATOM 678 C C . TYR A 1 87 ? 14.715 5.040 9.738 1.00 95.25 87 TYR A C 1
ATOM 680 O O . TYR A 1 87 ? 14.862 5.803 8.779 1.00 95.25 87 TYR A O 1
ATOM 688 N N . LEU A 1 88 ? 14.440 3.739 9.585 1.00 94.94 88 LEU A N 1
ATOM 689 C CA . LEU A 1 88 ? 14.305 3.097 8.275 1.00 94.94 88 LEU A CA 1
ATOM 690 C C . LEU A 1 88 ? 13.177 3.721 7.453 1.00 94.94 88 LEU A C 1
ATOM 692 O O . LEU A 1 88 ? 13.400 4.087 6.301 1.00 94.94 88 LEU A O 1
ATOM 696 N N . ALA A 1 89 ? 12.008 3.940 8.059 1.00 96.25 89 ALA A N 1
ATOM 697 C CA . ALA A 1 89 ? 10.877 4.580 7.399 1.00 96.25 89 ALA A CA 1
ATOM 698 C C . ALA A 1 89 ? 11.246 5.957 6.834 1.00 96.25 89 ALA A C 1
ATOM 700 O O . ALA A 1 89 ? 10.991 6.223 5.659 1.00 96.25 89 ALA A O 1
ATOM 701 N N . LYS A 1 90 ? 11.897 6.816 7.634 1.00 96.56 90 LYS A N 1
ATOM 702 C CA . LYS A 1 90 ? 12.369 8.135 7.179 1.00 96.56 90 LYS A CA 1
ATOM 703 C C . LYS A 1 90 ? 13.362 7.990 6.026 1.00 96.56 90 LYS A C 1
ATOM 705 O O . LYS A 1 90 ? 13.150 8.575 4.969 1.00 96.56 90 LYS A O 1
ATOM 710 N N . LYS A 1 91 ? 14.395 7.157 6.192 1.00 95.44 91 LYS A N 1
ATOM 711 C CA . LYS A 1 91 ? 15.426 6.907 5.171 1.00 95.44 91 LYS A CA 1
ATOM 712 C C . LYS A 1 91 ? 14.825 6.436 3.844 1.00 95.44 91 LYS A C 1
ATOM 714 O O . LYS A 1 91 ? 15.228 6.910 2.783 1.00 95.44 91 LYS A O 1
ATOM 719 N N . TYR A 1 92 ? 13.880 5.501 3.886 1.00 96.94 92 TYR A N 1
ATOM 720 C CA . TYR A 1 92 ? 13.238 4.970 2.688 1.00 96.94 92 TYR A CA 1
ATOM 721 C C . TYR A 1 92 ? 12.303 5.990 2.034 1.00 96.94 92 TYR A C 1
ATOM 723 O O . TYR A 1 92 ? 12.302 6.098 0.809 1.00 96.94 92 TYR A O 1
ATOM 731 N N . CYS A 1 93 ? 11.578 6.793 2.819 1.00 97.56 93 CYS A N 1
ATOM 732 C CA . CYS A 1 93 ? 10.761 7.881 2.279 1.00 97.56 93 CYS A CA 1
ATOM 733 C C . CYS A 1 93 ? 11.615 8.937 1.567 1.00 97.56 93 CYS A C 1
ATOM 735 O O . CYS A 1 93 ? 11.275 9.316 0.453 1.00 97.56 93 CYS A O 1
ATOM 737 N N . GLU A 1 94 ? 12.757 9.351 2.129 1.00 96.81 94 GLU A N 1
ATOM 738 C CA . GLU A 1 94 ? 13.666 10.293 1.450 1.00 96.81 94 GLU A CA 1
ATOM 739 C C . GLU A 1 94 ? 14.177 9.735 0.115 1.00 96.81 94 GLU A C 1
ATOM 741 O O . GLU A 1 94 ? 14.199 10.439 -0.896 1.00 96.81 94 GLU A O 1
ATOM 746 N N . LYS A 1 95 ? 14.521 8.441 0.073 1.00 96.50 95 LYS A N 1
ATOM 747 C CA . LYS A 1 95 ? 14.893 7.774 -1.182 1.00 96.50 95 LYS A CA 1
ATOM 748 C C . LYS A 1 95 ? 13.743 7.760 -2.193 1.00 96.50 95 LYS A C 1
ATOM 750 O O . LYS A 1 95 ? 13.977 8.072 -3.356 1.00 96.50 95 LYS A O 1
ATOM 755 N N . ILE A 1 96 ? 12.512 7.453 -1.775 1.00 97.44 96 ILE A N 1
ATOM 756 C CA . ILE A 1 96 ? 11.331 7.513 -2.656 1.00 97.44 96 ILE A CA 1
ATOM 757 C C . ILE A 1 96 ? 11.136 8.930 -3.198 1.00 97.44 96 ILE A C 1
ATOM 759 O O . ILE A 1 96 ? 10.984 9.101 -4.405 1.00 97.44 96 ILE A O 1
ATOM 763 N N . LEU A 1 97 ? 11.187 9.944 -2.333 1.00 96.12 97 LEU A N 1
ATOM 764 C CA . LEU A 1 97 ? 11.038 11.348 -2.720 1.00 96.12 97 LEU A CA 1
ATOM 765 C C . LEU A 1 97 ? 12.118 11.770 -3.721 1.00 96.12 97 LEU A C 1
ATOM 767 O O . LEU A 1 97 ? 11.824 12.516 -4.649 1.00 96.12 97 LEU A O 1
ATOM 771 N N . SER A 1 98 ? 13.332 11.221 -3.614 1.00 95.94 98 SER A N 1
ATOM 772 C CA . SER A 1 98 ? 14.397 11.455 -4.593 1.00 95.94 98 SER A CA 1
ATOM 773 C C . SER A 1 98 ? 14.081 10.947 -6.008 1.00 95.94 98 SER A C 1
ATOM 775 O O . SER A 1 98 ? 14.743 11.366 -6.955 1.00 95.94 98 SER A O 1
ATOM 777 N N . TYR A 1 99 ? 13.082 10.085 -6.198 1.00 96.81 99 TYR A N 1
ATOM 778 C CA . TYR A 1 99 ? 12.633 9.654 -7.526 1.00 96.81 99 TYR A CA 1
ATOM 779 C C . TYR A 1 99 ? 11.480 10.479 -8.066 1.00 96.81 99 TYR A C 1
ATOM 781 O O . TYR A 1 99 ? 11.286 10.539 -9.279 1.00 96.81 99 TYR A O 1
ATOM 789 N N . ILE A 1 100 ? 10.713 11.098 -7.177 1.00 95.12 100 ILE A N 1
ATOM 790 C CA . ILE A 1 100 ? 9.491 11.788 -7.544 1.00 95.12 100 ILE A CA 1
ATOM 791 C C . ILE A 1 100 ? 9.847 13.135 -8.161 1.00 95.12 100 ILE A C 1
ATOM 793 O O . ILE A 1 100 ? 10.782 13.819 -7.746 1.00 95.12 100 ILE A O 1
ATOM 797 N N . MET A 1 101 ? 9.109 13.493 -9.201 1.00 92.38 101 MET A N 1
ATOM 798 C CA . MET A 1 101 ? 9.213 14.807 -9.815 1.00 92.38 101 MET A CA 1
ATOM 799 C C . MET A 1 101 ? 8.871 15.923 -8.830 1.00 92.38 101 MET A C 1
ATOM 801 O O . MET A 1 101 ? 8.118 15.737 -7.872 1.00 92.38 101 MET A O 1
ATOM 805 N N . GLU A 1 102 ? 9.419 17.103 -9.081 1.00 86.81 102 GLU A N 1
ATOM 806 C CA . GLU A 1 102 ? 9.046 18.288 -8.323 1.00 86.81 102 GLU A CA 1
ATOM 807 C C . GLU A 1 102 ? 7.575 18.638 -8.563 1.00 86.81 102 GLU A C 1
ATOM 809 O O . GLU A 1 102 ? 6.964 18.242 -9.564 1.00 86.81 102 GLU A O 1
ATOM 814 N N . GLU A 1 103 ? 7.000 19.358 -7.605 1.00 81.06 103 GLU A N 1
ATOM 815 C CA . GLU A 1 103 ? 5.673 19.928 -7.770 1.00 81.06 103 GLU A CA 1
ATOM 816 C C . GLU A 1 103 ? 5.689 20.857 -8.982 1.00 81.06 103 GLU A C 1
ATOM 818 O O . GLU A 1 103 ? 6.499 21.780 -9.059 1.00 81.06 103 GLU A O 1
ATOM 823 N N . LYS A 1 104 ? 4.806 20.603 -9.947 1.00 69.00 104 LYS A N 1
ATOM 824 C CA . LYS A 1 104 ? 4.589 21.551 -11.033 1.00 69.00 104 LYS A CA 1
ATOM 825 C C . LYS A 1 104 ? 3.461 22.486 -10.617 1.00 69.00 104 LYS A C 1
ATOM 827 O O . LYS A 1 104 ? 2.380 21.980 -10.306 1.00 69.00 104 LYS A O 1
ATOM 832 N N . PRO A 1 105 ? 3.676 23.813 -10.633 1.00 59.53 105 PRO A N 1
ATOM 833 C CA . PRO A 1 105 ? 2.590 24.762 -10.494 1.00 59.53 105 PRO A CA 1
ATOM 834 C C . PRO A 1 105 ? 1.539 24.440 -11.548 1.00 59.53 105 PRO A C 1
ATOM 836 O O . PRO A 1 105 ? 1.824 24.315 -12.739 1.00 59.53 105 PRO A O 1
ATOM 839 N N . SER A 1 106 ? 0.322 24.232 -11.085 1.00 58.00 106 SER A N 1
ATOM 840 C CA . SER A 1 106 ? -0.800 23.955 -11.952 1.00 58.00 106 SER A CA 1
ATOM 841 C C . SER A 1 106 ? -1.205 25.237 -12.686 1.00 58.00 106 SER A C 1
ATOM 843 O O . SER A 1 106 ? -1.905 26.066 -12.108 1.00 58.00 106 SER A O 1
ATOM 845 N N . GLU A 1 107 ? -0.852 25.376 -13.963 1.00 55.34 107 GLU A N 1
ATOM 846 C CA . GLU A 1 107 ? -1.301 26.510 -14.791 1.00 55.34 107 GLU A CA 1
ATOM 847 C C . GLU A 1 107 ? -2.830 26.507 -15.032 1.00 55.34 107 GLU A C 1
ATOM 849 O O . GLU A 1 107 ? -3.413 27.560 -15.257 1.00 55.34 107 GLU A O 1
ATOM 854 N N . ASN A 1 108 ? -3.506 25.352 -14.890 1.00 53.44 108 ASN A N 1
ATOM 855 C CA . ASN A 1 108 ? -4.922 25.155 -15.264 1.00 53.44 108 ASN A CA 1
ATOM 856 C C . ASN A 1 108 ? -5.805 24.531 -14.156 1.00 53.44 108 ASN A C 1
ATOM 858 O O . ASN A 1 108 ? -6.754 23.806 -14.445 1.00 53.44 108 ASN A O 1
ATOM 862 N N . GLY A 1 109 ? -5.466 24.716 -12.880 1.00 53.50 109 GLY A N 1
ATOM 863 C CA . GLY A 1 109 ? -6.137 24.036 -11.750 1.00 53.50 109 GLY A CA 1
ATOM 864 C C . GLY A 1 109 ? -5.968 22.500 -11.672 1.00 53.50 109 GLY A C 1
ATOM 865 O O . GLY A 1 109 ? -6.568 21.863 -10.806 1.00 53.50 109 GLY A O 1
ATOM 866 N N . ALA A 1 110 ? -5.162 21.883 -12.544 1.00 56.19 110 ALA A N 1
ATOM 867 C CA . ALA A 1 110 ? -4.821 20.464 -12.500 1.00 56.19 110 ALA A CA 1
ATOM 868 C C . ALA A 1 110 ? -3.951 20.149 -11.269 1.00 56.19 110 ALA A C 1
ATOM 870 O O . ALA A 1 110 ? -2.745 20.370 -11.277 1.00 56.19 110 ALA A O 1
ATOM 871 N N . GLY A 1 111 ? -4.576 19.641 -10.204 1.00 65.69 111 GLY A N 1
ATOM 872 C CA . GLY A 1 111 ? -3.913 19.323 -8.939 1.00 65.69 111 GLY A CA 1
ATOM 873 C C . GLY A 1 111 ? -2.696 18.396 -9.057 1.00 65.69 111 GLY A C 1
ATOM 874 O O . GLY A 1 111 ? -2.463 17.726 -10.064 1.00 65.69 111 GLY A O 1
ATOM 875 N N . ASP A 1 112 ? -1.916 18.348 -7.982 1.00 81.44 112 ASP A N 1
ATOM 876 C CA . ASP A 1 112 ? -0.703 17.544 -7.886 1.00 81.44 112 ASP A CA 1
ATOM 877 C C . ASP A 1 112 ? -0.957 16.052 -8.171 1.00 81.44 112 ASP A C 1
ATOM 879 O O . ASP A 1 112 ? -1.777 15.398 -7.531 1.00 81.44 112 ASP A O 1
ATOM 883 N N . PHE A 1 113 ? -0.238 15.495 -9.143 1.00 85.44 113 PHE A N 1
ATOM 884 C CA . PHE A 1 113 ? -0.431 14.131 -9.633 1.00 85.44 113 PHE A CA 1
ATOM 885 C C . PHE A 1 113 ? 0.627 13.142 -9.131 1.00 85.44 113 PHE A C 1
ATOM 887 O O . PHE A 1 113 ? 0.637 11.987 -9.572 1.00 85.44 113 PHE A O 1
ATOM 894 N N . ARG A 1 114 ? 1.499 13.559 -8.202 1.00 93.62 114 ARG A N 1
ATOM 895 C CA . ARG A 1 114 ? 2.506 12.687 -7.588 1.00 93.62 114 ARG A CA 1
ATOM 896 C C . ARG A 1 114 ? 1.824 11.618 -6.739 1.00 93.62 114 ARG A C 1
ATOM 898 O O . ARG A 1 114 ? 0.945 11.912 -5.919 1.00 93.62 114 ARG A O 1
ATOM 905 N N . LYS A 1 115 ? 2.217 10.359 -6.940 1.00 95.75 115 LYS A N 1
ATOM 906 C CA . LYS A 1 115 ? 1.618 9.186 -6.289 1.00 95.75 115 LYS A CA 1
ATOM 907 C C . LYS A 1 115 ? 2.676 8.190 -5.828 1.00 95.75 115 LYS A C 1
ATOM 909 O O . LYS A 1 115 ? 3.681 7.975 -6.502 1.00 95.75 115 LYS A O 1
ATOM 914 N N . VAL A 1 116 ? 2.414 7.540 -4.699 1.00 98.12 116 VAL A N 1
ATOM 915 C CA . VAL A 1 116 ? 3.259 6.474 -4.147 1.00 98.12 116 VAL A CA 1
ATOM 916 C C . VAL A 1 116 ? 2.397 5.280 -3.764 1.00 98.12 116 VAL A C 1
ATOM 918 O O . VAL A 1 116 ? 1.359 5.457 -3.136 1.00 98.12 116 VAL A O 1
ATOM 921 N N . LEU A 1 117 ? 2.819 4.071 -4.131 1.00 98.31 117 LEU A N 1
ATOM 922 C CA . LEU A 1 117 ? 2.175 2.819 -3.726 1.00 98.31 117 LEU A CA 1
ATOM 923 C C . LEU A 1 117 ? 3.201 1.866 -3.119 1.00 98.31 117 LEU A C 1
ATOM 925 O O . LEU A 1 117 ? 4.065 1.343 -3.823 1.00 98.31 117 LEU A O 1
ATOM 929 N N . LEU A 1 118 ? 3.076 1.616 -1.824 1.00 98.25 118 LEU A N 1
ATOM 930 C CA . LEU A 1 118 ? 3.937 0.703 -1.082 1.00 98.25 118 LEU A CA 1
ATOM 931 C C . LEU A 1 118 ? 3.150 -0.555 -0.739 1.00 98.25 118 LEU A C 1
ATOM 933 O O . LEU A 1 118 ? 2.019 -0.446 -0.268 1.00 98.25 118 LEU A O 1
ATOM 937 N N . ILE A 1 119 ? 3.728 -1.725 -0.988 1.00 97.50 119 ILE A N 1
ATOM 938 C CA . ILE A 1 119 ? 3.094 -3.026 -0.767 1.00 97.50 119 ILE A CA 1
ATOM 939 C C . ILE A 1 119 ? 4.127 -3.953 -0.137 1.00 97.50 119 ILE A C 1
ATOM 941 O O . ILE A 1 119 ? 5.223 -4.107 -0.660 1.00 97.50 119 ILE A O 1
ATOM 945 N N . GLU A 1 120 ? 3.765 -4.605 0.956 1.00 96.56 120 GLU A N 1
ATOM 946 C CA . GLU A 1 120 ? 4.612 -5.561 1.663 1.00 96.56 120 GLU A CA 1
ATOM 947 C C . GLU A 1 120 ? 3.787 -6.789 2.076 1.00 96.56 120 GLU A C 1
ATOM 949 O O . GLU A 1 120 ? 2.550 -6.719 2.102 1.00 96.56 120 GLU A O 1
ATOM 954 N N . PRO A 1 121 ? 4.431 -7.915 2.428 1.00 94.56 121 PRO A N 1
ATOM 955 C CA . PRO A 1 121 ? 3.748 -9.031 3.070 1.00 94.56 121 PRO A CA 1
ATOM 956 C C . PRO A 1 121 ? 2.938 -8.569 4.287 1.00 94.56 121 PRO A C 1
ATOM 958 O O . PRO A 1 121 ? 3.362 -7.700 5.048 1.00 94.56 121 PRO A O 1
ATOM 961 N N . GLY A 1 122 ? 1.758 -9.153 4.484 1.00 94.25 122 GLY A N 1
ATOM 962 C CA . GLY A 1 122 ? 0.799 -8.763 5.521 1.00 94.25 122 GLY A CA 1
ATOM 963 C C . GLY A 1 122 ? 1.150 -9.255 6.922 1.00 94.25 122 GLY A C 1
ATOM 964 O O . GLY A 1 122 ? 0.303 -9.825 7.610 1.00 94.25 122 GLY A O 1
ATOM 965 N N . ILE A 1 123 ? 2.398 -9.054 7.336 1.00 92.56 123 ILE A N 1
ATOM 966 C CA . ILE A 1 123 ? 2.930 -9.429 8.647 1.00 92.56 123 ILE A CA 1
ATOM 967 C C . ILE A 1 123 ? 3.104 -8.188 9.540 1.00 92.56 123 ILE A C 1
ATOM 969 O O . ILE A 1 123 ? 3.273 -7.079 9.020 1.00 92.56 123 ILE A O 1
ATOM 973 N N . PRO A 1 124 ? 3.108 -8.337 10.880 1.00 93.62 124 PRO A N 1
ATOM 974 C CA . PRO A 1 124 ? 3.163 -7.194 11.795 1.00 93.62 124 PRO A CA 1
ATOM 975 C C . PRO A 1 124 ? 4.356 -6.250 11.577 1.00 93.62 124 PRO A C 1
ATOM 977 O O . PRO A 1 124 ? 4.182 -5.034 11.604 1.00 93.62 124 PRO A O 1
ATOM 980 N N . SER A 1 125 ? 5.558 -6.781 11.322 1.00 92.50 125 SER A N 1
ATOM 981 C CA . SER A 1 125 ? 6.776 -5.981 11.103 1.00 92.50 125 SER A CA 1
ATOM 982 C C . SER A 1 125 ? 6.687 -5.111 9.846 1.00 92.50 125 SER A C 1
ATOM 984 O O . SER A 1 125 ? 6.970 -3.913 9.897 1.00 92.50 125 SER A O 1
ATOM 986 N N . SER A 1 126 ? 6.231 -5.685 8.735 1.00 94.31 126 SER A N 1
ATOM 987 C CA . SER A 1 126 ? 5.999 -4.968 7.481 1.00 94.31 126 SER A CA 1
ATOM 988 C C . SER A 1 126 ? 4.903 -3.915 7.624 1.00 94.31 126 SER A C 1
ATOM 990 O O . SER A 1 126 ? 5.087 -2.767 7.218 1.00 94.31 126 SER A O 1
ATOM 992 N N . ALA A 1 127 ? 3.786 -4.260 8.268 1.00 95.38 127 ALA A N 1
ATOM 993 C CA . ALA A 1 127 ? 2.707 -3.314 8.533 1.00 95.38 127 ALA A CA 1
ATOM 994 C C . ALA A 1 127 ? 3.172 -2.142 9.414 1.00 95.38 127 ALA A C 1
ATOM 996 O O . ALA A 1 127 ? 2.798 -0.997 9.157 1.00 95.38 127 ALA A O 1
ATOM 997 N N . ARG A 1 128 ? 4.042 -2.409 10.399 1.00 96.06 128 ARG A N 1
ATOM 998 C CA . ARG A 1 128 ? 4.663 -1.376 11.236 1.00 96.06 128 ARG A CA 1
ATOM 999 C C . ARG A 1 128 ? 5.533 -0.425 10.431 1.00 96.06 128 ARG A C 1
ATOM 1001 O O . ARG A 1 128 ? 5.455 0.790 10.608 1.00 96.06 128 ARG A O 1
ATOM 1008 N N . LEU A 1 129 ? 6.379 -0.962 9.558 1.00 96.19 129 LEU A N 1
ATOM 1009 C CA . LEU A 1 129 ? 7.220 -0.138 8.700 1.00 96.19 129 LEU A CA 1
ATOM 1010 C C . LEU A 1 129 ? 6.359 0.722 7.765 1.00 96.19 129 LEU A C 1
ATOM 1012 O O . LEU A 1 129 ? 6.557 1.934 7.696 1.00 96.19 129 LEU A O 1
ATOM 1016 N N . LEU A 1 130 ? 5.353 0.129 7.118 1.00 97.25 130 LEU A N 1
ATOM 1017 C CA . LEU A 1 130 ? 4.437 0.850 6.235 1.00 97.25 130 LEU A CA 1
ATOM 1018 C C . LEU A 1 130 ? 3.637 1.935 6.964 1.00 97.25 130 LEU A C 1
ATOM 1020 O O . LEU A 1 130 ? 3.461 3.018 6.408 1.00 97.25 130 LEU A O 1
ATOM 1024 N N . SER A 1 131 ? 3.190 1.703 8.205 1.00 97.56 131 SER A N 1
ATOM 1025 C CA . SER A 1 131 ? 2.490 2.736 8.980 1.00 97.56 131 SER A CA 1
ATOM 1026 C C . SER A 1 131 ? 3.404 3.928 9.281 1.00 97.56 131 SER A C 1
ATOM 1028 O O . SER A 1 131 ? 2.984 5.076 9.167 1.00 97.56 131 SER A O 1
ATOM 1030 N N . LEU A 1 132 ? 4.674 3.671 9.607 1.00 97.75 132 LEU A N 1
ATOM 1031 C CA . LEU A 1 132 ? 5.671 4.717 9.847 1.00 97.75 132 LEU A CA 1
ATOM 1032 C C . LEU A 1 132 ? 6.041 5.468 8.562 1.00 97.75 132 LEU A C 1
ATOM 1034 O O . LEU A 1 132 ? 6.214 6.687 8.593 1.00 97.75 132 LEU A O 1
ATOM 1038 N N . MET A 1 133 ? 6.135 4.763 7.431 1.00 98.25 133 MET A N 1
ATOM 1039 C CA . MET A 1 133 ? 6.353 5.375 6.119 1.00 98.25 133 MET A CA 1
ATOM 1040 C C . MET A 1 133 ? 5.161 6.236 5.700 1.00 98.25 133 MET A C 1
ATOM 1042 O O . MET A 1 133 ? 5.359 7.349 5.221 1.00 98.25 133 MET A O 1
ATOM 1046 N N . ARG A 1 134 ? 3.926 5.781 5.951 1.00 98.25 134 ARG A N 1
ATOM 1047 C CA . ARG A 1 134 ? 2.712 6.586 5.760 1.00 98.25 134 ARG A CA 1
ATOM 1048 C C . ARG A 1 134 ? 2.809 7.897 6.538 1.00 98.25 134 ARG A C 1
ATOM 1050 O O . ARG A 1 134 ? 2.665 8.961 5.944 1.00 98.25 134 ARG A O 1
ATOM 1057 N N . ASP A 1 135 ? 3.117 7.833 7.832 1.00 97.75 135 ASP A N 1
ATOM 1058 C CA . ASP A 1 135 ? 3.248 9.025 8.678 1.00 97.75 135 ASP A CA 1
ATOM 1059 C C . ASP A 1 135 ? 4.383 9.952 8.205 1.00 97.75 135 ASP A C 1
ATOM 1061 O O . ASP A 1 135 ? 4.261 11.177 8.255 1.00 97.75 135 ASP A O 1
ATOM 1065 N N . ALA A 1 136 ? 5.502 9.387 7.739 1.00 98.00 136 ALA A N 1
ATOM 1066 C CA . ALA A 1 136 ? 6.623 10.154 7.199 1.00 98.00 136 ALA A CA 1
ATOM 1067 C C . ALA A 1 136 ? 6.268 10.874 5.891 1.00 98.00 136 ALA A C 1
ATOM 1069 O O . ALA A 1 136 ? 6.591 12.051 5.751 1.00 98.00 136 ALA A O 1
ATOM 1070 N N . MET A 1 137 ? 5.562 10.208 4.978 1.00 97.56 137 MET A N 1
ATOM 1071 C CA . MET A 1 137 ? 5.092 10.808 3.729 1.00 97.56 137 MET A CA 1
ATOM 1072 C C . MET A 1 137 ? 4.018 11.876 3.970 1.00 97.56 137 MET A C 1
ATOM 1074 O O . MET A 1 137 ? 4.023 12.899 3.289 1.00 97.56 137 MET A O 1
ATOM 1078 N N . ILE A 1 138 ? 3.151 11.702 4.975 1.00 96.19 138 ILE A N 1
ATOM 1079 C CA . ILE A 1 138 ? 2.161 12.723 5.360 1.00 96.19 138 ILE A CA 1
ATOM 1080 C C . ILE A 1 138 ? 2.831 14.022 5.793 1.00 96.19 138 ILE A C 1
ATOM 1082 O O . ILE A 1 138 ? 2.479 15.096 5.310 1.00 96.19 138 ILE A O 1
ATOM 1086 N N . ARG A 1 139 ? 3.888 13.935 6.608 1.00 95.50 139 ARG A N 1
ATOM 1087 C CA . ARG A 1 139 ? 4.706 15.106 6.974 1.00 95.50 139 ARG A CA 1
ATOM 1088 C C . ARG A 1 139 ? 5.411 15.764 5.781 1.00 95.50 139 ARG A C 1
ATOM 1090 O O . ARG A 1 139 ? 5.906 16.877 5.911 1.00 95.50 139 ARG A O 1
ATOM 1097 N N . ARG A 1 140 ? 5.472 15.084 4.633 1.00 94.62 140 ARG A N 1
ATOM 1098 C CA . ARG A 1 140 ? 6.051 15.564 3.370 1.00 94.62 140 ARG A CA 1
ATOM 1099 C C . ARG A 1 140 ? 4.983 16.027 2.366 1.00 94.62 140 ARG A C 1
ATOM 1101 O O . ARG A 1 140 ? 5.306 16.218 1.200 1.00 94.62 140 ARG A O 1
ATOM 1108 N N . GLY A 1 141 ? 3.735 16.215 2.807 1.00 92.81 141 GLY A N 1
ATOM 1109 C CA . GLY A 1 141 ? 2.648 16.767 1.990 1.00 92.81 141 GLY A CA 1
ATOM 1110 C C . GLY A 1 141 ? 1.828 15.733 1.216 1.00 92.81 141 GLY A C 1
ATOM 1111 O O . GLY A 1 141 ? 1.012 16.112 0.382 1.00 92.81 141 GLY A O 1
ATOM 1112 N N . PHE A 1 142 ? 2.012 14.436 1.476 1.00 95.38 142 PHE A N 1
ATOM 1113 C CA . PHE A 1 142 ? 1.176 13.396 0.876 1.00 95.38 142 PHE A CA 1
ATOM 1114 C C . PHE A 1 142 ? -0.053 13.092 1.739 1.00 95.38 142 PHE A C 1
ATOM 1116 O O . PHE A 1 142 ? -0.007 13.124 2.960 1.00 95.38 142 PHE A O 1
ATOM 1123 N N . SER A 1 143 ? -1.152 12.710 1.105 1.00 95.19 143 SER A N 1
ATOM 1124 C CA . SER A 1 143 ? -2.386 12.264 1.743 1.00 95.19 143 SER A CA 1
ATOM 1125 C C . SER A 1 143 ? -2.679 10.803 1.387 1.00 95.19 143 SER A C 1
ATOM 1127 O O . SER A 1 143 ? -2.433 10.388 0.246 1.00 95.19 143 SER A O 1
ATOM 1129 N N . PRO A 1 144 ? -3.208 9.993 2.320 1.00 95.50 144 PRO A N 1
ATOM 1130 C CA . PRO A 1 144 ? -3.641 8.632 2.021 1.00 95.50 144 PRO A CA 1
ATOM 1131 C C . PRO A 1 144 ? -4.807 8.591 1.032 1.00 95.50 144 PRO A C 1
ATOM 1133 O O . PRO A 1 144 ? -5.799 9.305 1.167 1.00 95.50 144 PRO A O 1
ATOM 1136 N N . VAL A 1 145 ? -4.683 7.702 0.049 1.00 94.50 145 VAL A N 1
ATOM 1137 C CA . VAL A 1 145 ? -5.737 7.353 -0.913 1.00 94.50 145 VAL A CA 1
ATOM 1138 C C . VAL A 1 145 ? -6.414 6.048 -0.498 1.00 94.50 145 VAL A C 1
ATOM 1140 O O . VAL A 1 145 ? -7.633 5.928 -0.547 1.00 94.50 145 VAL A O 1
ATOM 1143 N N . SER A 1 146 ? -5.614 5.056 -0.107 1.00 94.44 146 SER A N 1
ATOM 1144 C CA . SER A 1 146 ? -6.066 3.728 0.313 1.00 94.44 146 SER A CA 1
ATOM 1145 C C . SER A 1 146 ? -4.934 3.036 1.081 1.00 94.44 146 SER A C 1
ATOM 1147 O O . SER A 1 146 ? -3.774 3.309 0.793 1.00 94.44 146 SER A O 1
ATOM 1149 N N . PRO A 1 147 ? -5.200 2.126 2.027 1.00 95.06 147 PRO A N 1
ATOM 1150 C CA . PRO A 1 147 ? -6.506 1.786 2.578 1.00 95.06 147 PRO A CA 1
ATOM 1151 C C . PRO A 1 147 ? -7.005 2.812 3.602 1.00 95.06 147 PRO A C 1
ATOM 1153 O O . PRO A 1 147 ? -8.200 2.876 3.852 1.00 95.06 147 PRO A O 1
ATOM 1156 N N . CYS A 1 148 ? -6.140 3.635 4.195 1.00 96.00 148 CYS A N 1
ATOM 1157 C CA . CYS A 1 148 ? -6.577 4.598 5.207 1.00 96.00 148 CYS A CA 1
ATOM 1158 C C . CYS A 1 148 ? -7.546 5.631 4.597 1.00 96.00 148 CYS A C 1
ATOM 1160 O O . CYS A 1 148 ? -7.157 6.308 3.642 1.00 96.00 148 CYS A O 1
ATOM 1162 N N . PRO A 1 149 ? -8.770 5.791 5.137 1.00 94.88 149 PRO A N 1
ATOM 1163 C CA . PRO A 1 149 ? -9.680 6.851 4.701 1.00 94.88 149 PRO A CA 1
ATOM 1164 C C . PRO A 1 149 ? -9.273 8.236 5.239 1.00 94.88 149 PRO A C 1
ATOM 1166 O O . PRO A 1 149 ? -9.752 9.249 4.734 1.00 94.88 149 PRO A O 1
ATOM 1169 N N . HIS A 1 150 ? -8.345 8.273 6.203 1.00 94.56 150 HIS A N 1
ATOM 1170 C CA . HIS A 1 150 ? -7.948 9.441 6.989 1.00 94.56 150 HIS A CA 1
ATOM 1171 C C . HIS A 1 150 ? -6.426 9.660 7.016 1.00 94.56 150 HIS A C 1
ATOM 1173 O O . HIS A 1 150 ? -5.639 8.743 6.751 1.00 94.56 150 HIS A O 1
ATOM 1179 N N . ALA A 1 151 ? -6.003 10.860 7.430 1.00 95.00 151 ALA A N 1
ATOM 1180 C CA . ALA A 1 151 ? -4.598 11.203 7.665 1.00 95.00 151 ALA A CA 1
ATOM 1181 C C . ALA A 1 151 ? -4.145 11.042 9.134 1.00 95.00 151 ALA A C 1
ATOM 1183 O O . ALA A 1 151 ? -2.942 10.934 9.370 1.00 95.00 151 ALA A O 1
ATOM 1184 N N . ALA A 1 152 ? -5.072 10.927 10.098 1.00 95.19 152 ALA A N 1
ATOM 1185 C CA . ALA A 1 152 ? -4.778 10.726 11.528 1.00 95.19 152 ALA A CA 1
ATOM 1186 C C . ALA A 1 152 ? -3.931 9.468 11.830 1.00 95.19 152 ALA A C 1
ATOM 1188 O O . ALA A 1 152 ? -3.672 8.658 10.936 1.00 95.19 152 ALA A O 1
ATOM 1189 N N . GLN A 1 153 ? -3.493 9.296 13.083 1.00 95.12 153 GLN A N 1
ATOM 1190 C CA . GLN A 1 153 ? -2.686 8.146 13.511 1.00 95.12 153 GLN A CA 1
ATOM 1191 C C . GLN A 1 153 ? -3.371 6.815 13.161 1.00 95.12 153 GLN A C 1
ATOM 1193 O O . GLN A 1 153 ? -4.565 6.646 13.383 1.00 95.12 153 GLN A O 1
ATOM 1198 N N . CYS A 1 154 ? -2.613 5.857 12.617 1.00 96.75 154 CYS A N 1
ATOM 1199 C CA . CYS A 1 154 ? -3.166 4.551 12.257 1.00 96.75 154 CYS A CA 1
ATOM 1200 C C . CYS A 1 154 ? -3.589 3.771 13.522 1.00 96.75 154 CYS A C 1
ATOM 1202 O O . CYS A 1 154 ? -2.732 3.514 14.370 1.00 96.75 154 CYS A O 1
ATOM 1204 N N . PRO A 1 155 ? -4.854 3.325 13.646 1.00 96.31 155 PRO A N 1
ATOM 1205 C CA . PRO A 1 155 ? -5.298 2.514 14.784 1.00 96.31 155 PRO A CA 1
ATOM 1206 C C . PRO A 1 155 ? -4.792 1.061 14.746 1.00 96.31 155 PRO A C 1
ATOM 1208 O O . PRO A 1 155 ? -4.937 0.319 15.715 1.00 96.31 155 PRO A O 1
ATOM 1211 N N . MET A 1 156 ? -4.211 0.635 13.623 1.00 96.06 156 MET A N 1
ATOM 1212 C CA . MET A 1 156 ? -3.659 -0.705 13.402 1.00 96.06 156 MET A CA 1
ATOM 1213 C C . MET A 1 156 ? -2.212 -0.594 12.904 1.00 96.06 156 MET A C 1
ATOM 1215 O O . MET A 1 156 ? -1.862 -1.070 11.822 1.00 96.06 156 MET A O 1
ATOM 1219 N N . ASP A 1 157 ? -1.386 0.112 13.675 1.00 94.69 157 ASP A N 1
ATOM 1220 C CA . ASP A 1 157 ? -0.030 0.537 13.311 1.00 94.69 157 ASP A CA 1
ATOM 1221 C C . ASP A 1 157 ? 1.051 -0.552 13.425 1.00 94.69 157 ASP A C 1
ATOM 1223 O O . ASP A 1 157 ? 2.240 -0.239 13.340 1.00 94.69 157 ASP A O 1
ATOM 1227 N N . GLY A 1 158 ? 0.675 -1.811 13.667 1.00 94.50 158 GLY A N 1
ATOM 1228 C CA . GLY A 1 158 ? 1.605 -2.940 13.719 1.00 94.50 158 GLY A CA 1
ATOM 1229 C C . GLY A 1 158 ? 2.593 -2.910 14.887 1.00 94.50 158 GLY A C 1
ATOM 1230 O O . GLY A 1 158 ? 3.593 -3.628 14.856 1.00 94.50 158 GLY A O 1
ATOM 1231 N N . LYS A 1 159 ? 2.364 -2.095 15.928 1.00 93.00 159 LYS A N 1
ATOM 1232 C CA . LYS A 1 159 ? 3.168 -2.171 17.159 1.00 93.00 159 LYS A CA 1
ATOM 1233 C C . LYS A 1 159 ? 3.148 -3.584 17.743 1.00 93.00 159 LYS A C 1
ATOM 1235 O O . LYS A 1 159 ? 2.164 -4.312 17.631 1.00 93.00 159 LYS A O 1
ATOM 1240 N N . ARG A 1 160 ? 4.240 -3.958 18.415 1.00 88.56 160 ARG A N 1
ATOM 1241 C CA . ARG A 1 160 ? 4.372 -5.260 19.080 1.00 88.56 160 ARG A CA 1
ATOM 1242 C C . ARG A 1 160 ? 3.201 -5.481 20.047 1.00 88.56 160 ARG A C 1
ATOM 1244 O O . ARG A 1 160 ? 2.973 -4.654 20.922 1.00 88.56 160 ARG A O 1
ATOM 1251 N N . GLY A 1 161 ? 2.482 -6.592 19.874 1.00 86.44 161 GLY A N 1
ATOM 1252 C CA . GLY A 1 161 ? 1.291 -6.934 20.666 1.00 86.44 161 GLY A CA 1
ATOM 1253 C C . GLY A 1 161 ? 0.006 -6.194 20.266 1.00 86.44 161 GLY A C 1
ATOM 1254 O O . GLY A 1 161 ? -1.035 -6.444 20.860 1.00 86.44 161 GLY A O 1
ATOM 1255 N N . GLY A 1 162 ? 0.064 -5.301 19.274 1.00 89.56 162 GLY A N 1
ATOM 1256 C CA . GLY A 1 162 ? -1.078 -4.554 18.755 1.00 89.56 162 GLY A CA 1
ATOM 1257 C C . GLY A 1 162 ? -1.679 -5.154 17.481 1.00 89.56 162 GLY A C 1
ATOM 1258 O O . GLY A 1 162 ? -1.240 -6.183 16.965 1.00 89.56 162 GLY A O 1
ATOM 1259 N N . LYS A 1 163 ? -2.698 -4.469 16.955 1.00 92.94 163 LYS A N 1
ATOM 1260 C CA . LYS A 1 163 ? -3.359 -4.809 15.687 1.00 92.94 163 LYS A CA 1
ATOM 1261 C C . LYS A 1 163 ? -2.551 -4.283 14.499 1.00 92.94 163 LYS A C 1
ATOM 1263 O O . LYS A 1 163 ? -1.886 -3.251 14.602 1.00 92.94 163 LYS A O 1
ATOM 1268 N N . TRP A 1 164 ? -2.650 -4.952 13.351 1.00 95.12 164 TRP A N 1
ATOM 1269 C CA . TRP A 1 164 ? -2.018 -4.500 12.112 1.00 95.12 164 TRP A CA 1
ATOM 1270 C C . TRP A 1 164 ? -2.975 -4.574 10.923 1.00 95.12 164 TRP A C 1
ATOM 1272 O O . TRP A 1 164 ? -3.722 -5.539 10.763 1.00 95.12 164 TRP A O 1
ATOM 1282 N N . CYS A 1 165 ? -2.945 -3.540 10.083 1.00 94.12 165 CYS A N 1
ATOM 1283 C CA . CYS A 1 165 ? -3.765 -3.479 8.880 1.00 94.12 165 CYS A CA 1
ATOM 1284 C C . CYS A 1 165 ? -3.195 -4.418 7.809 1.00 94.12 165 CYS A C 1
ATOM 1286 O O . CYS A 1 165 ? -2.042 -4.271 7.392 1.00 94.12 165 CYS A O 1
ATOM 1288 N N . ASN A 1 166 ? -3.999 -5.381 7.367 1.00 94.56 166 ASN A N 1
ATOM 1289 C CA . ASN A 1 166 ? -3.642 -6.337 6.327 1.00 94.56 166 ASN A CA 1
ATOM 1290 C C . ASN A 1 166 ? -4.886 -6.768 5.540 1.00 94.56 166 ASN A C 1
ATOM 1292 O O . ASN A 1 166 ? -6.010 -6.649 6.021 1.00 94.56 166 ASN A O 1
ATOM 1296 N N . PHE A 1 167 ? -4.660 -7.253 4.326 1.00 91.62 167 PHE A N 1
ATOM 1297 C CA . PHE A 1 167 ? -5.689 -7.688 3.394 1.00 91.62 167 PHE A CA 1
ATOM 1298 C C . PHE A 1 167 ? -5.324 -9.070 2.891 1.00 91.62 167 PHE A C 1
ATOM 1300 O O . PHE A 1 167 ? -4.240 -9.272 2.342 1.00 91.62 167 PHE A O 1
ATOM 1307 N N . ALA A 1 168 ? -6.236 -10.015 3.085 1.00 88.62 168 ALA A N 1
ATOM 1308 C CA . ALA A 1 168 ? -6.040 -11.399 2.711 1.00 88.62 168 ALA A CA 1
ATOM 1309 C C . ALA A 1 168 ? -6.959 -11.759 1.543 1.00 88.62 168 ALA A C 1
ATOM 1311 O O . ALA A 1 168 ? -8.179 -11.664 1.656 1.00 88.62 168 ALA A O 1
ATOM 1312 N N . PHE A 1 169 ? -6.370 -12.210 0.443 1.00 84.81 169 PHE A N 1
ATOM 1313 C CA . PHE A 1 169 ? -7.079 -12.661 -0.749 1.00 84.81 169 PHE A CA 1
ATOM 1314 C C . PHE A 1 169 ? -6.782 -14.134 -0.994 1.00 84.81 169 PHE A C 1
ATOM 1316 O O . PHE A 1 169 ? -5.689 -14.625 -0.697 1.00 84.81 169 PHE A O 1
ATOM 1323 N N . GLY A 1 170 ? -7.787 -14.850 -1.488 1.00 84.25 170 GLY A N 1
ATOM 1324 C CA . GLY A 1 170 ? -7.638 -16.255 -1.831 1.00 84.25 170 GLY A CA 1
ATOM 1325 C C . GLY A 1 170 ? -6.735 -16.448 -3.051 1.00 84.25 170 GLY A C 1
ATOM 1326 O O . GLY A 1 170 ? -6.532 -15.542 -3.861 1.00 84.25 170 GLY A O 1
ATOM 1327 N N . THR A 1 171 ? -6.165 -17.640 -3.165 1.00 81.81 171 THR A N 1
ATOM 1328 C CA . THR A 1 171 ? -5.250 -18.036 -4.248 1.00 81.81 171 THR A CA 1
ATOM 1329 C C . THR A 1 171 ? -5.942 -18.892 -5.313 1.00 81.81 171 THR A C 1
ATOM 1331 O O . THR A 1 171 ? -5.282 -19.542 -6.128 1.00 81.81 171 THR A O 1
ATOM 1334 N N . GLN A 1 172 ? -7.278 -18.908 -5.338 1.00 82.94 172 GLN A N 1
ATOM 1335 C CA . GLN A 1 172 ? -8.061 -19.725 -6.268 1.00 82.94 172 GLN A CA 1
ATOM 1336 C C . GLN A 1 172 ? -7.787 -19.403 -7.743 1.00 82.94 172 GLN A C 1
ATOM 1338 O O . GLN A 1 172 ? -7.940 -20.285 -8.583 1.00 82.94 172 GLN A O 1
ATOM 1343 N N . ASP A 1 173 ? -7.306 -18.205 -8.057 1.00 82.81 173 ASP A N 1
ATOM 1344 C CA . ASP A 1 173 ? -6.986 -17.801 -9.430 1.00 82.81 173 ASP A CA 1
ATOM 1345 C C . ASP A 1 173 ? -5.527 -18.110 -9.818 1.00 82.81 173 ASP A C 1
ATOM 1347 O O . ASP A 1 173 ? -5.083 -17.801 -10.924 1.00 82.81 173 ASP A O 1
ATOM 1351 N N . ALA A 1 174 ? -4.754 -18.739 -8.922 1.00 83.75 174 ALA A N 1
ATOM 1352 C CA . ALA A 1 174 ? -3.394 -19.161 -9.226 1.00 83.75 174 ALA A CA 1
ATOM 1353 C C . ALA A 1 174 ? -3.375 -20.229 -10.345 1.00 83.75 174 ALA A C 1
ATOM 1355 O O . ALA A 1 174 ? -4.226 -21.126 -10.354 1.00 83.75 174 ALA A O 1
ATOM 1356 N N . PRO A 1 175 ? -2.380 -20.196 -11.256 1.00 86.06 175 PRO A N 1
ATOM 1357 C CA . PRO A 1 175 ? -2.211 -21.208 -12.295 1.00 86.06 175 PRO A CA 1
ATOM 1358 C C . PRO A 1 175 ? -2.262 -22.641 -11.751 1.00 86.06 175 PRO A C 1
ATOM 1360 O O . PRO A 1 175 ? -1.605 -22.956 -10.757 1.00 86.06 175 PRO A O 1
ATOM 1363 N N . ALA A 1 176 ? -2.978 -23.535 -12.442 1.00 89.44 176 ALA A N 1
ATOM 1364 C CA . ALA A 1 176 ? -3.159 -24.928 -12.015 1.00 89.44 176 ALA A CA 1
ATOM 1365 C C . ALA A 1 176 ? -1.827 -25.661 -11.768 1.00 89.44 176 ALA A C 1
ATOM 1367 O O . ALA A 1 176 ? -1.706 -26.428 -10.816 1.00 89.44 176 ALA A O 1
ATOM 1368 N N . ALA A 1 177 ? -0.803 -25.376 -12.579 1.00 90.19 177 ALA A N 1
ATOM 1369 C CA . ALA A 1 177 ? 0.537 -25.925 -12.388 1.00 90.19 177 ALA A CA 1
ATOM 1370 C C . ALA A 1 177 ? 1.171 -25.500 -11.048 1.00 90.19 177 ALA A C 1
ATOM 1372 O O . ALA A 1 177 ? 1.793 -26.326 -10.384 1.00 90.19 177 ALA A O 1
ATOM 1373 N N . LEU A 1 178 ? 0.980 -24.244 -10.623 1.00 86.75 178 LEU A N 1
ATOM 1374 C CA . LEU A 1 178 ? 1.475 -23.758 -9.331 1.00 86.75 178 LEU A CA 1
ATOM 1375 C C . LEU A 1 178 ? 0.699 -24.374 -8.167 1.00 86.75 178 LEU A C 1
ATOM 1377 O O . LEU A 1 178 ? 1.316 -24.771 -7.184 1.00 86.75 178 LEU A O 1
ATOM 1381 N N . LYS A 1 179 ? -0.624 -24.531 -8.295 1.00 86.94 179 LYS A N 1
ATOM 1382 C CA . LYS A 1 179 ? -1.431 -25.233 -7.283 1.00 86.94 179 LYS A CA 1
ATOM 1383 C C . LYS A 1 179 ? -0.960 -26.674 -7.095 1.00 86.94 179 LYS A C 1
ATOM 1385 O O . LYS A 1 179 ? -0.642 -27.068 -5.977 1.00 86.94 179 LYS A O 1
ATOM 1390 N N . LYS A 1 180 ? -0.793 -27.410 -8.199 1.00 89.88 180 LYS A N 1
ATOM 1391 C CA . LYS A 1 180 ? -0.277 -28.784 -8.187 1.00 89.88 180 LYS A CA 1
ATOM 1392 C C . LYS A 1 180 ? 1.117 -28.869 -7.561 1.00 89.88 180 LYS A C 1
ATOM 1394 O O . LYS A 1 180 ? 1.401 -29.814 -6.827 1.00 89.88 180 LYS A O 1
ATOM 1399 N N . LEU A 1 181 ? 1.990 -27.896 -7.836 1.00 90.19 181 LEU A N 1
ATOM 1400 C CA . LEU A 1 181 ? 3.313 -27.815 -7.212 1.00 90.19 181 LEU A CA 1
ATOM 1401 C C . LEU A 1 181 ? 3.203 -27.621 -5.693 1.00 90.19 181 LEU A C 1
ATOM 1403 O O . LEU A 1 181 ? 3.834 -28.366 -4.947 1.00 90.19 181 LEU A O 1
ATOM 1407 N N . SER A 1 182 ? 2.385 -26.669 -5.234 1.00 88.81 182 SER A N 1
ATOM 1408 C CA . SER A 1 182 ? 2.147 -26.418 -3.806 1.00 88.81 182 SER A CA 1
ATOM 1409 C C . SER A 1 182 ? 1.581 -27.641 -3.083 1.00 88.81 182 SER A C 1
ATOM 1411 O O . SER A 1 182 ? 2.047 -27.982 -1.997 1.00 88.81 182 SER A O 1
ATOM 1413 N N . GLU A 1 183 ? 0.619 -28.330 -3.696 1.00 90.12 183 GLU A N 1
ATOM 1414 C CA . GLU A 1 183 ? 0.049 -29.579 -3.182 1.00 90.12 183 GLU A CA 1
ATOM 1415 C C . GLU A 1 183 ? 1.107 -30.686 -3.095 1.00 90.12 183 GLU A C 1
ATOM 1417 O O . GLU A 1 183 ? 1.260 -31.317 -2.050 1.00 90.12 183 GLU A O 1
ATOM 1422 N N . SER A 1 184 ? 1.899 -30.875 -4.157 1.00 92.69 184 SER A N 1
ATOM 1423 C CA . SER A 1 184 ? 2.969 -31.885 -4.204 1.00 92.69 184 SER A CA 1
ATOM 1424 C C . SER A 1 184 ? 4.058 -31.620 -3.161 1.00 92.69 184 SER A C 1
ATOM 1426 O O . SER A 1 184 ? 4.595 -32.554 -2.569 1.00 92.69 184 SER A O 1
ATOM 1428 N N . ALA A 1 185 ? 4.350 -30.344 -2.898 1.00 93.75 185 ALA A N 1
ATOM 1429 C CA . ALA A 1 185 ? 5.276 -29.905 -1.859 1.00 93.75 185 ALA A CA 1
ATOM 1430 C C . ALA A 1 185 ? 4.681 -29.970 -0.438 1.00 93.75 185 ALA A C 1
ATOM 1432 O O . ALA A 1 185 ? 5.389 -29.669 0.520 1.00 93.75 185 ALA A O 1
ATOM 1433 N N . ARG A 1 186 ? 3.399 -30.342 -0.284 1.00 91.12 186 ARG A N 1
ATOM 1434 C CA . ARG A 1 186 ? 2.650 -30.331 0.990 1.00 91.12 186 ARG A CA 1
ATOM 1435 C C . ARG A 1 186 ? 2.654 -28.959 1.676 1.00 91.12 186 ARG A C 1
ATOM 1437 O O . ARG A 1 186 ? 2.634 -28.862 2.900 1.00 91.12 186 ARG A O 1
ATOM 1444 N N . LEU A 1 187 ? 2.666 -27.897 0.872 1.00 86.69 187 LEU A N 1
ATOM 1445 C CA . LEU A 1 187 ? 2.636 -26.500 1.303 1.00 86.69 187 LEU A CA 1
ATOM 1446 C C . LEU A 1 187 ? 1.516 -25.754 0.560 1.00 86.69 187 LEU A C 1
ATOM 1448 O O . LEU A 1 187 ? 1.806 -24.833 -0.215 1.00 86.69 187 LEU A O 1
ATOM 1452 N N . PRO A 1 188 ? 0.237 -26.140 0.751 1.00 76.75 188 PRO A N 1
ATOM 1453 C CA . PRO A 1 188 ? -0.871 -25.435 0.129 1.00 76.75 188 PRO A CA 1
ATOM 1454 C C . PRO A 1 188 ? -0.892 -23.985 0.622 1.00 76.75 188 PRO A C 1
ATOM 1456 O O . PRO A 1 188 ? -0.794 -23.697 1.816 1.00 76.75 188 PRO A O 1
ATOM 1459 N N . LYS A 1 189 ? -0.980 -23.047 -0.318 1.00 76.94 189 LYS A N 1
ATOM 1460 C CA . LYS A 1 189 ? -1.138 -21.623 -0.023 1.00 76.94 189 LYS A CA 1
ATOM 1461 C C . LYS A 1 189 ? -2.576 -21.260 -0.329 1.00 76.94 189 LYS A C 1
ATOM 1463 O O . LYS A 1 189 ? -2.910 -21.109 -1.494 1.00 76.94 189 LYS A O 1
ATOM 1468 N N . GLU A 1 190 ? -3.414 -21.140 0.693 1.00 79.44 190 GLU A N 1
ATOM 1469 C CA . GLU A 1 190 ? -4.844 -20.826 0.529 1.00 79.44 190 GLU A CA 1
ATOM 1470 C C . GLU A 1 190 ? -5.102 -19.324 0.401 1.00 79.44 190 GLU A C 1
ATOM 1472 O O . GLU A 1 190 ? -6.040 -18.889 -0.268 1.00 79.44 190 GLU A O 1
ATOM 1477 N N . ARG A 1 191 ? -4.255 -18.517 1.046 1.00 85.88 191 ARG A N 1
ATOM 1478 C CA . ARG A 1 191 ? -4.378 -17.062 1.077 1.00 85.88 191 ARG A CA 1
ATOM 1479 C C . ARG A 1 191 ? -3.018 -16.415 0.884 1.00 85.88 191 ARG A C 1
ATOM 1481 O O . ARG A 1 191 ? -2.005 -16.896 1.395 1.00 85.88 191 ARG A O 1
ATOM 1488 N N . ALA A 1 192 ? -3.018 -15.295 0.183 1.00 87.12 192 ALA A N 1
ATOM 1489 C CA . ALA A 1 192 ? -1.935 -14.333 0.207 1.00 87.12 192 ALA A CA 1
ATOM 1490 C C . ALA A 1 192 ? -2.396 -13.128 1.028 1.00 87.12 192 ALA A C 1
ATOM 1492 O O . ALA A 1 192 ? -3.533 -12.673 0.904 1.00 87.12 192 ALA A O 1
ATOM 1493 N N . VAL A 1 193 ? -1.522 -12.652 1.910 1.00 91.81 193 VAL A N 1
ATOM 1494 C CA . VAL A 1 193 ? -1.821 -11.556 2.832 1.00 91.81 193 VAL A CA 1
ATOM 1495 C C . VAL A 1 193 ? -0.838 -10.432 2.563 1.00 91.81 193 VAL A C 1
ATOM 1497 O O . VAL A 1 193 ? 0.371 -10.667 2.546 1.00 91.81 193 VAL A O 1
ATOM 1500 N N . LEU A 1 194 ? -1.350 -9.223 2.354 1.00 94.44 194 LEU A N 1
ATOM 1501 C CA . LEU A 1 194 ? -0.561 -8.031 2.056 1.00 94.44 194 LEU A CA 1
ATOM 1502 C C . LEU A 1 194 ? -0.950 -6.876 2.975 1.00 94.44 194 LEU A C 1
ATOM 1504 O O . LEU A 1 194 ? -2.116 -6.697 3.322 1.00 94.44 194 LEU A O 1
ATOM 1508 N N . SER A 1 195 ? 0.026 -6.044 3.298 1.00 95.94 195 SER A N 1
ATOM 1509 C CA . SER A 1 195 ? -0.187 -4.700 3.824 1.00 95.94 195 SER A CA 1
ATOM 1510 C C . SER A 1 195 ? 0.223 -3.713 2.743 1.00 95.94 195 SER A C 1
ATOM 1512 O O . SER A 1 195 ? 1.230 -3.908 2.065 1.00 95.94 195 SER A O 1
ATOM 1514 N N . PHE A 1 196 ? -0.552 -2.652 2.545 1.00 97.12 196 PHE A N 1
ATOM 1515 C CA . PHE A 1 196 ? -0.220 -1.653 1.536 1.00 97.12 196 PHE A CA 1
ATOM 1516 C C . PHE A 1 196 ? -0.635 -0.255 1.966 1.00 97.12 196 PHE A C 1
ATOM 1518 O O . PHE A 1 196 ? -1.499 -0.082 2.825 1.00 97.12 196 PHE A O 1
ATOM 1525 N N . VAL A 1 197 ? -0.030 0.748 1.335 1.00 97.75 197 VAL A N 1
ATOM 1526 C CA . VAL A 1 197 ? -0.466 2.136 1.423 1.00 97.75 197 VAL A CA 1
ATOM 1527 C C . VAL A 1 197 ? -0.257 2.844 0.087 1.00 97.75 197 VAL A C 1
ATOM 1529 O O . VAL A 1 197 ? 0.817 2.803 -0.508 1.00 97.75 197 VAL A O 1
ATOM 1532 N N . ALA A 1 198 ? -1.317 3.484 -0.389 1.00 97.75 198 ALA A N 1
ATOM 1533 C CA . ALA A 1 198 ? -1.354 4.349 -1.552 1.00 97.75 198 ALA A CA 1
ATOM 1534 C C . ALA A 1 198 ? -1.494 5.798 -1.080 1.00 97.75 198 ALA A C 1
ATOM 1536 O O . ALA A 1 198 ? -2.380 6.122 -0.286 1.00 97.75 198 ALA A O 1
ATOM 1537 N N . LEU A 1 199 ? -0.623 6.665 -1.576 1.00 97.81 199 LEU A N 1
ATOM 1538 C CA . LEU A 1 199 ? -0.482 8.058 -1.178 1.00 97.81 199 LEU A CA 1
ATOM 1539 C C . LEU A 1 199 ? -0.488 8.945 -2.420 1.00 97.81 199 LEU A C 1
ATOM 1541 O O . LEU A 1 199 ? -0.003 8.547 -3.481 1.00 97.81 199 LEU A O 1
ATOM 1545 N N . THR A 1 200 ? -0.987 10.166 -2.281 1.00 95.69 200 THR A N 1
ATOM 1546 C CA . THR A 1 200 ? -0.935 11.188 -3.328 1.00 95.69 200 THR A CA 1
ATOM 1547 C C . THR A 1 200 ? -0.579 12.538 -2.736 1.00 95.69 200 THR A C 1
ATOM 1549 O O . THR A 1 200 ? -0.968 12.818 -1.612 1.00 95.69 200 THR A O 1
ATOM 1552 N N . ALA A 1 201 ? 0.148 13.375 -3.466 1.00 93.19 201 ALA A N 1
ATOM 1553 C CA . ALA A 1 201 ? 0.369 14.759 -3.049 1.00 93.19 201 ALA A CA 1
ATOM 1554 C C . ALA A 1 201 ? -0.803 15.690 -3.429 1.00 93.19 201 ALA A C 1
ATOM 1556 O O . ALA A 1 201 ? -0.810 16.860 -3.053 1.00 93.19 201 ALA A O 1
ATOM 1557 N N . ALA A 1 202 ? -1.830 15.177 -4.124 1.00 86.94 202 ALA A N 1
ATOM 1558 C CA . ALA A 1 202 ? -3.073 15.910 -4.342 1.00 86.94 202 ALA A CA 1
ATOM 1559 C C . ALA A 1 202 ? -3.712 16.292 -3.000 1.00 86.94 202 ALA A C 1
ATOM 1561 O O . ALA A 1 202 ? -3.865 15.451 -2.108 1.00 86.94 202 ALA A O 1
ATOM 1562 N N . LYS A 1 203 ? -4.146 17.550 -2.882 1.00 78.25 203 LYS A N 1
ATOM 1563 C CA . LYS A 1 203 ? -4.939 17.992 -1.734 1.00 78.25 203 LYS A CA 1
ATOM 1564 C C . LYS A 1 203 ? -6.277 17.260 -1.741 1.00 78.25 203 LYS A C 1
ATOM 1566 O O . LYS A 1 203 ? -7.023 17.337 -2.715 1.00 78.25 203 LYS A O 1
ATOM 1571 N N . LYS A 1 204 ? -6.578 16.563 -0.649 1.00 73.31 204 LYS A N 1
ATOM 1572 C CA . LYS A 1 204 ? -7.894 15.977 -0.406 1.00 73.31 204 LYS A CA 1
ATOM 1573 C C . LYS A 1 204 ? -8.710 16.987 0.396 1.00 73.31 204 LYS A C 1
ATOM 1575 O O . LYS A 1 204 ? -8.224 17.481 1.410 1.00 73.31 204 LYS A O 1
ATOM 1580 N N . SER A 1 205 ? -9.913 17.318 -0.063 1.00 68.88 205 SER A N 1
ATOM 1581 C CA . SER A 1 205 ? -10.874 18.033 0.776 1.00 68.88 205 SER A CA 1
ATOM 1582 C C . SER A 1 205 ? -11.378 17.065 1.840 1.00 68.88 205 SER A C 1
ATOM 1584 O O . SER A 1 205 ? -11.891 15.995 1.504 1.00 68.88 205 SER A O 1
ATOM 1586 N N . GLU A 1 206 ? -11.199 17.413 3.106 1.00 68.25 206 GLU A N 1
ATOM 1587 C CA . GLU A 1 206 ? -11.865 16.715 4.200 1.00 68.25 206 GLU A CA 1
ATOM 1588 C C . GLU A 1 206 ? -13.301 17.228 4.291 1.00 68.25 206 GLU A C 1
ATOM 1590 O O . GLU A 1 206 ? -13.526 18.440 4.315 1.00 68.25 206 GLU A O 1
ATOM 1595 N N . ASP A 1 207 ? -14.266 16.310 4.312 1.00 75.50 207 ASP A N 1
ATOM 1596 C CA . ASP A 1 207 ? -15.635 16.656 4.671 1.00 75.50 207 ASP A CA 1
ATOM 1597 C C . ASP A 1 207 ? -15.739 16.637 6.197 1.00 75.50 207 ASP A C 1
ATOM 1599 O O . ASP A 1 207 ? -15.762 15.580 6.825 1.00 75.50 207 ASP A O 1
ATOM 1603 N N . ALA A 1 208 ? -15.735 17.822 6.806 1.00 77.69 208 ALA A N 1
ATOM 1604 C CA . ALA A 1 208 ? -15.744 17.962 8.259 1.00 77.69 208 ALA A CA 1
ATOM 1605 C C . ALA A 1 208 ? -17.039 17.442 8.917 1.00 77.69 208 ALA A C 1
ATOM 1607 O O . ALA A 1 208 ? -17.054 17.248 10.137 1.00 77.69 208 ALA A O 1
ATOM 1608 N N . GLY A 1 209 ? -18.110 17.243 8.135 1.00 88.56 209 GLY A N 1
ATOM 1609 C CA . GLY A 1 209 ? -19.408 16.769 8.614 1.00 88.56 209 GLY A CA 1
ATOM 1610 C C . GLY A 1 209 ? -19.535 15.249 8.697 1.00 88.56 209 GLY A C 1
ATOM 1611 O O . GLY A 1 209 ? -20.456 14.757 9.350 1.00 88.56 209 GLY A O 1
ATOM 1612 N N . GLU A 1 210 ? -18.615 14.497 8.091 1.00 93.56 210 GLU A N 1
ATOM 1613 C CA . GLU A 1 210 ? -18.694 13.039 8.010 1.00 93.56 210 GLU A CA 1
ATOM 1614 C C . GLU A 1 210 ? -17.539 12.347 8.744 1.00 93.56 210 GLU A C 1
ATOM 1616 O O . GLU A 1 210 ? -16.416 12.842 8.824 1.00 93.56 210 GLU A O 1
ATOM 1621 N N . LEU A 1 211 ? -17.815 11.155 9.272 1.00 95.25 211 LEU A N 1
ATOM 1622 C CA . LEU A 1 211 ? -16.815 10.204 9.735 1.00 95.25 211 LEU A CA 1
ATOM 1623 C C . LEU A 1 211 ? -16.686 9.091 8.695 1.00 95.25 211 LEU A C 1
ATOM 1625 O O . LEU A 1 211 ? -17.547 8.215 8.600 1.00 95.25 211 LEU A O 1
ATOM 1629 N N . SER A 1 212 ? -15.585 9.102 7.943 1.00 95.62 212 SER A N 1
ATOM 1630 C CA . SER A 1 212 ? -15.269 8.024 7.004 1.00 95.62 212 SER A CA 1
ATOM 1631 C C . SER A 1 212 ? -14.490 6.901 7.685 1.00 95.62 212 SER A C 1
ATOM 1633 O O . SER A 1 212 ? -13.524 7.137 8.423 1.00 95.62 212 SER A O 1
ATOM 1635 N N . PHE A 1 213 ? -14.873 5.659 7.402 1.00 96.81 213 PHE A N 1
ATOM 1636 C CA . PHE A 1 213 ? -14.194 4.478 7.912 1.00 96.81 213 PHE A CA 1
ATOM 1637 C C . PHE A 1 213 ? -14.108 3.362 6.875 1.00 96.81 213 PHE A C 1
ATOM 1639 O O . PHE A 1 213 ? -14.928 3.247 5.966 1.00 96.81 213 PHE A O 1
ATOM 1646 N N . ARG A 1 214 ? -13.081 2.520 7.016 1.00 97.06 214 ARG A N 1
ATOM 1647 C CA . ARG A 1 214 ? -12.889 1.335 6.175 1.00 97.06 214 ARG A CA 1
ATOM 1648 C C . ARG A 1 214 ? -12.961 0.068 6.999 1.00 97.06 214 ARG A C 1
ATOM 1650 O O . ARG A 1 214 ? -12.156 -0.103 7.914 1.00 97.06 214 ARG A O 1
ATOM 1657 N N . VAL A 1 215 ? -13.866 -0.829 6.633 1.00 96.75 215 VAL A N 1
ATOM 1658 C CA . VAL A 1 215 ? -14.000 -2.153 7.241 1.00 96.75 215 VAL A CA 1
ATOM 1659 C C . VAL A 1 215 ? -12.698 -2.930 7.056 1.00 96.75 215 VAL A C 1
ATOM 1661 O O . VAL A 1 215 ? -12.118 -2.957 5.970 1.00 96.75 215 VAL A O 1
ATOM 1664 N N . ALA A 1 216 ? -12.208 -3.529 8.134 1.00 95.12 216 ALA A N 1
ATOM 1665 C CA . ALA A 1 216 ? -10.887 -4.147 8.221 1.00 95.12 216 ALA A CA 1
ATOM 1666 C C . ALA A 1 216 ? -10.920 -5.564 8.816 1.00 95.12 216 ALA A C 1
ATOM 1668 O O . ALA A 1 216 ? -9.867 -6.127 9.112 1.00 95.12 216 ALA A O 1
ATOM 1669 N N . SER A 1 217 ? -12.107 -6.142 9.007 1.00 93.81 217 SER A N 1
ATOM 1670 C CA . SER A 1 217 ? -12.273 -7.513 9.487 1.00 93.81 217 SER A CA 1
ATOM 1671 C C . SER A 1 217 ? -13.388 -8.246 8.752 1.00 93.81 217 SER A C 1
ATOM 1673 O O . SER A 1 217 ? -14.267 -7.633 8.149 1.00 93.81 217 SER A O 1
ATOM 1675 N N . ASP A 1 218 ? -13.351 -9.570 8.867 1.00 92.19 218 ASP A N 1
ATOM 1676 C CA . ASP A 1 218 ? -14.505 -10.443 8.654 1.00 92.19 218 ASP A CA 1
ATOM 1677 C C . ASP A 1 218 ? -15.575 -10.186 9.748 1.00 92.19 218 ASP A C 1
ATOM 1679 O O . ASP A 1 218 ? -15.254 -9.547 10.766 1.00 92.19 218 ASP A O 1
ATOM 1683 N N . PRO A 1 219 ? -16.832 -10.640 9.563 1.00 94.94 219 PRO A N 1
ATOM 1684 C CA . PRO A 1 219 ? -17.892 -10.476 10.558 1.00 94.94 219 PRO A CA 1
ATOM 1685 C C . PRO A 1 219 ? -17.544 -11.133 11.897 1.00 94.94 219 PRO A C 1
ATOM 1687 O O . PRO A 1 219 ? -16.997 -12.237 11.964 1.00 94.94 219 PRO A O 1
ATOM 1690 N N . ILE A 1 220 ? -17.909 -10.451 12.980 1.00 94.88 220 ILE A N 1
ATOM 1691 C CA . ILE A 1 220 ? -17.680 -10.863 14.363 1.00 94.88 220 ILE A CA 1
ATOM 1692 C C . ILE A 1 220 ? -19.037 -11.071 15.028 1.00 94.88 220 ILE A C 1
ATOM 1694 O O . ILE A 1 220 ? -19.877 -10.175 15.034 1.00 94.88 220 ILE A O 1
ATOM 1698 N N . HIS A 1 221 ? -19.233 -12.238 15.635 1.00 94.75 221 HIS A N 1
ATOM 1699 C CA . HIS A 1 221 ? -20.437 -12.523 16.408 1.00 94.75 221 HIS A CA 1
ATOM 1700 C C . HIS A 1 221 ? -20.374 -11.802 17.759 1.00 94.75 221 HIS A C 1
ATOM 1702 O O . HIS A 1 221 ? -19.419 -11.980 18.522 1.00 94.75 221 HIS A O 1
ATOM 1708 N N . LEU A 1 222 ? -21.393 -10.998 18.053 1.00 94.00 222 LEU A N 1
ATOM 1709 C CA . LEU A 1 222 ? -21.541 -10.240 19.292 1.00 94.00 222 LEU A CA 1
ATOM 1710 C C . LEU A 1 222 ? -22.718 -10.781 20.129 1.00 94.00 222 LEU A C 1
ATOM 1712 O O . LEU A 1 222 ? -23.612 -11.447 19.599 1.00 94.00 222 LEU A O 1
ATOM 1716 N N . PRO A 1 223 ? -22.764 -10.486 21.443 1.00 91.56 223 PRO A N 1
ATOM 1717 C CA . PRO A 1 223 ? -23.903 -10.844 22.284 1.00 91.56 223 PRO A CA 1
ATOM 1718 C C . PRO A 1 223 ? -25.232 -10.297 21.746 1.00 91.56 223 PRO A C 1
ATOM 1720 O O . PRO A 1 223 ? -25.293 -9.172 21.235 1.00 91.56 223 PRO A O 1
ATOM 1723 N N . GLY A 1 224 ? -26.296 -11.088 21.915 1.00 90.38 224 GLY A N 1
ATOM 1724 C CA . GLY A 1 224 ? -27.642 -10.751 21.443 1.00 90.38 224 GLY A CA 1
ATOM 1725 C C . GLY A 1 224 ? -27.858 -10.996 19.948 1.00 90.38 224 GLY A C 1
ATOM 1726 O O . GLY A 1 224 ? -28.656 -10.291 19.345 1.00 90.38 224 GLY A O 1
ATOM 1727 N N . SER A 1 225 ? -27.131 -11.947 19.348 1.00 90.38 225 SER A N 1
ATOM 1728 C CA . SER A 1 225 ? -27.198 -12.260 17.907 1.00 90.38 225 SER A CA 1
ATOM 1729 C C . SER A 1 225 ? -26.858 -11.074 16.999 1.00 90.38 225 SER A C 1
ATOM 1731 O O . SER A 1 225 ? -27.292 -11.018 15.853 1.00 90.38 225 SER A O 1
ATOM 1733 N N . ARG A 1 226 ? -26.072 -10.123 17.513 1.00 94.69 226 ARG A N 1
ATOM 1734 C CA . ARG A 1 226 ? -25.606 -8.961 16.756 1.00 94.69 226 ARG A CA 1
ATOM 1735 C C . ARG A 1 226 ? -24.340 -9.305 15.983 1.00 94.69 226 ARG A C 1
ATOM 1737 O O . ARG A 1 226 ? -23.548 -10.147 16.414 1.00 94.69 226 ARG A O 1
ATOM 1744 N N . THR A 1 227 ? -24.116 -8.593 14.887 1.00 97.00 227 THR A N 1
ATOM 1745 C CA . THR A 1 227 ? -22.905 -8.719 14.075 1.00 97.00 227 THR A CA 1
ATOM 1746 C C . THR A 1 227 ? -22.096 -7.435 14.162 1.00 97.00 227 THR A C 1
ATOM 1748 O O . THR A 1 227 ? -22.648 -6.338 14.115 1.00 97.00 227 THR A O 1
ATOM 1751 N N . GLY A 1 228 ? -20.782 -7.575 14.329 1.00 97.25 228 GLY A N 1
ATOM 1752 C CA . GLY A 1 228 ? -19.842 -6.465 14.396 1.00 97.25 228 GLY A CA 1
ATOM 1753 C C . GLY A 1 228 ? -18.705 -6.590 13.389 1.00 97.25 228 GLY A C 1
ATOM 1754 O O . GLY A 1 228 ? -18.310 -7.693 13.017 1.00 97.25 228 GLY A O 1
ATOM 1755 N N . TYR A 1 229 ? -18.125 -5.458 13.009 1.00 97.56 229 TYR A N 1
ATOM 1756 C CA . TYR A 1 229 ? -16.963 -5.377 12.131 1.00 97.56 229 TYR A CA 1
ATOM 1757 C C . TYR A 1 229 ? -15.968 -4.361 12.685 1.00 97.56 229 TYR A C 1
ATOM 1759 O O . TYR A 1 229 ? -16.344 -3.249 13.054 1.00 97.56 229 TYR A O 1
ATOM 1767 N N . TYR A 1 230 ? -14.680 -4.702 12.724 1.00 97.12 230 TYR A N 1
ATOM 1768 C CA . TYR A 1 230 ? -13.663 -3.698 13.014 1.00 97.12 230 TYR A CA 1
ATOM 1769 C C . TYR A 1 230 ? -13.439 -2.806 11.795 1.00 97.12 230 TYR A C 1
ATOM 1771 O O . TYR A 1 230 ? -13.306 -3.306 10.678 1.00 97.12 230 TYR A O 1
ATOM 1779 N N . ALA A 1 231 ? -13.332 -1.495 12.008 1.00 97.44 231 ALA A N 1
ATOM 1780 C CA . ALA A 1 231 ? -13.054 -0.538 10.942 1.00 97.44 231 ALA A CA 1
ATOM 1781 C C . ALA A 1 231 ? -11.997 0.507 11.331 1.00 97.44 231 ALA A C 1
ATOM 1783 O O . ALA A 1 231 ? -11.839 0.881 12.490 1.00 97.44 231 ALA A O 1
ATOM 1784 N N . CYS A 1 232 ? -11.246 0.966 10.335 1.00 97.56 232 CYS A N 1
ATOM 1785 C CA . CYS A 1 232 ? -10.219 1.997 10.443 1.00 97.56 232 CYS A CA 1
ATOM 1786 C C . CYS A 1 232 ? -10.834 3.377 10.196 1.00 97.56 232 CYS A C 1
ATOM 1788 O O . CYS A 1 232 ? -11.393 3.584 9.119 1.00 97.56 232 CYS A O 1
ATOM 1790 N N . SER A 1 233 ? -10.704 4.314 11.137 1.00 96.75 233 SER A N 1
ATOM 1791 C CA . SER A 1 233 ? -11.241 5.675 11.018 1.00 96.75 233 SER A CA 1
ATOM 1792 C C . SER A 1 233 ? -10.282 6.722 11.583 1.00 96.75 233 SER A C 1
ATOM 1794 O O . SER A 1 233 ? -9.332 6.392 12.295 1.00 96.75 233 SER A O 1
ATOM 1796 N N . GLU A 1 234 ? -10.553 7.996 11.299 1.00 95.19 234 GLU A N 1
ATOM 1797 C CA . GLU A 1 234 ? -9.741 9.109 11.805 1.00 95.19 234 GLU A CA 1
ATOM 1798 C C . GLU A 1 234 ? -9.740 9.234 13.334 1.00 95.19 234 GLU A C 1
ATOM 1800 O O . GLU A 1 234 ? -8.747 9.684 13.902 1.00 95.19 234 GLU A O 1
ATOM 1805 N N . ILE A 1 235 ? -10.822 8.812 13.998 1.00 95.50 235 ILE A N 1
ATOM 1806 C CA . ILE A 1 235 ? -10.937 8.863 15.460 1.00 95.50 235 ILE A CA 1
ATOM 1807 C C . ILE A 1 235 ? -10.324 7.631 16.132 1.00 95.50 235 ILE A C 1
ATOM 1809 O O . ILE A 1 235 ? -10.177 7.609 17.349 1.00 95.50 235 ILE A O 1
ATOM 1813 N N . GLY A 1 236 ? -9.941 6.614 15.357 1.00 96.00 236 GLY A N 1
ATOM 1814 C CA . GLY A 1 236 ? -9.330 5.388 15.851 1.00 96.00 236 GLY A CA 1
ATOM 1815 C C . GLY A 1 236 ? -9.988 4.131 15.292 1.00 96.00 236 GLY A C 1
ATOM 1816 O O . GLY A 1 236 ? -10.566 4.124 14.201 1.00 96.00 236 GLY A O 1
ATOM 1817 N N . LEU A 1 237 ? -9.859 3.033 16.037 1.00 97.38 237 LEU A N 1
ATOM 1818 C CA . LEU A 1 237 ? -10.496 1.773 15.680 1.00 97.38 237 LEU A CA 1
ATOM 1819 C C . LEU A 1 237 ? -11.984 1.840 16.020 1.00 97.38 237 LEU A C 1
ATOM 1821 O O . LEU A 1 237 ? -12.333 2.203 17.140 1.00 97.38 237 LEU A O 1
ATOM 1825 N N . LEU A 1 238 ? -12.837 1.441 15.085 1.00 97.75 238 LEU A N 1
ATOM 1826 C CA . LEU A 1 238 ? -14.272 1.312 15.307 1.00 97.75 238 LEU A CA 1
ATOM 1827 C C . LEU A 1 238 ? -14.669 -0.155 15.440 1.00 97.75 238 LEU A C 1
ATOM 1829 O O . LEU A 1 238 ? -14.064 -1.011 14.795 1.00 97.75 238 LEU A O 1
ATOM 1833 N N . LEU A 1 239 ? -15.701 -0.417 16.238 1.00 97.69 239 LEU A N 1
ATOM 1834 C CA . LEU A 1 239 ? -16.528 -1.616 16.187 1.00 97.69 239 LEU A CA 1
ATOM 1835 C C . LEU A 1 239 ? -17.887 -1.196 15.620 1.00 97.69 239 LEU A C 1
ATOM 1837 O O . LEU A 1 239 ? -18.705 -0.611 16.325 1.00 97.69 239 LEU A O 1
ATOM 1841 N N . VAL A 1 240 ? -18.088 -1.460 14.334 1.00 97.88 240 VAL A N 1
ATOM 1842 C CA . VAL A 1 240 ? -19.315 -1.144 13.602 1.00 97.88 240 VAL A CA 1
ATOM 1843 C C . VAL A 1 240 ? -20.296 -2.291 13.797 1.00 97.88 240 VAL A C 1
ATOM 1845 O O . VAL A 1 240 ? -20.003 -3.409 13.379 1.00 97.88 240 VAL A O 1
ATOM 1848 N N . VAL A 1 241 ? -21.423 -2.033 14.450 1.00 97.25 241 VAL A N 1
ATOM 1849 C CA . VAL A 1 241 ? -22.495 -2.997 14.714 1.00 97.25 241 VAL A CA 1
ATOM 1850 C C . VAL A 1 241 ? -23.638 -2.708 13.757 1.00 97.25 241 VAL A C 1
ATOM 1852 O O . VAL A 1 241 ? -24.105 -1.576 13.690 1.00 97.25 241 VAL A O 1
ATOM 1855 N N . THR A 1 242 ? -24.064 -3.712 12.999 1.00 96.31 242 THR A N 1
ATOM 1856 C CA . THR A 1 242 ? -25.114 -3.549 11.988 1.00 96.31 242 THR A CA 1
ATOM 1857 C C . THR A 1 242 ? -25.754 -4.895 11.648 1.00 96.31 242 THR A C 1
ATOM 1859 O O . THR A 1 242 ? -25.149 -5.951 11.870 1.00 96.31 242 THR A O 1
ATOM 1862 N N . GLU A 1 243 ? -26.976 -4.860 11.120 1.00 94.31 243 GLU A N 1
ATOM 1863 C CA . GLU A 1 243 ? -27.640 -6.023 10.517 1.00 94.31 243 GLU A CA 1
ATOM 1864 C C . GLU A 1 243 ? -27.147 -6.286 9.084 1.00 94.31 243 GLU A C 1
ATOM 1866 O O . GLU A 1 243 ? -27.251 -7.412 8.589 1.00 94.31 243 GLU A O 1
ATOM 1871 N N . ASP A 1 244 ? -26.552 -5.279 8.437 1.00 94.19 244 ASP A N 1
ATOM 1872 C CA . ASP A 1 244 ? -26.055 -5.387 7.073 1.00 94.19 244 ASP A CA 1
ATOM 1873 C C . ASP A 1 244 ? -24.768 -6.221 6.974 1.00 94.19 244 ASP A C 1
ATOM 1875 O O . ASP A 1 244 ? -23.880 -6.235 7.837 1.00 94.19 244 ASP A O 1
ATOM 1879 N N . SER A 1 245 ? -24.630 -6.921 5.849 1.00 94.75 245 SER A N 1
ATOM 1880 C CA . SER A 1 245 ? -23.412 -7.665 5.535 1.00 94.75 245 SER A CA 1
ATOM 1881 C C . SER A 1 245 ? -22.360 -6.739 4.926 1.00 94.75 245 SER A C 1
ATOM 1883 O O . SER A 1 245 ? -22.366 -6.509 3.716 1.00 94.75 245 SER A O 1
ATOM 1885 N N . LEU A 1 246 ? -21.400 -6.293 5.735 1.00 95.19 246 LEU A N 1
ATOM 1886 C CA . LEU A 1 246 ? -20.270 -5.485 5.270 1.00 95.19 246 LEU A CA 1
ATOM 1887 C C . LEU A 1 246 ? -19.109 -6.347 4.762 1.00 95.19 246 LEU A C 1
ATOM 1889 O O . LEU A 1 246 ? -18.860 -7.453 5.253 1.00 95.19 246 LEU A O 1
ATOM 1893 N N . ARG A 1 247 ? -18.353 -5.832 3.785 1.00 92.00 247 ARG A N 1
ATOM 1894 C CA . ARG A 1 247 ? -17.171 -6.517 3.237 1.00 92.00 247 ARG A CA 1
ATOM 1895 C C . ARG A 1 247 ? -15.875 -5.919 3.766 1.00 92.00 247 ARG A C 1
ATOM 1897 O O . ARG A 1 247 ? -15.705 -4.705 3.820 1.00 92.00 247 ARG A O 1
ATOM 1904 N N . SER A 1 248 ? -14.893 -6.770 4.060 1.00 90.56 248 SER A N 1
ATOM 1905 C CA . SER A 1 248 ? -13.534 -6.300 4.350 1.00 90.56 248 SER A CA 1
ATOM 1906 C C . SER A 1 248 ? -12.988 -5.461 3.188 1.00 90.56 248 SER A C 1
ATOM 1908 O O . SER A 1 248 ? -13.047 -5.860 2.023 1.00 90.56 248 SER A O 1
ATOM 1910 N N . GLY A 1 249 ? -12.474 -4.274 3.508 1.00 91.44 249 GLY A N 1
ATOM 1911 C CA . GLY A 1 249 ? -12.013 -3.275 2.550 1.00 91.44 249 GLY A CA 1
ATOM 1912 C C . GLY A 1 249 ? -13.078 -2.275 2.095 1.00 91.44 249 GLY A C 1
ATOM 1913 O O . GLY A 1 249 ? -12.706 -1.285 1.463 1.00 91.44 249 GLY A O 1
ATOM 1914 N N . GLU A 1 250 ? -14.355 -2.468 2.425 1.00 94.25 250 GLU A N 1
ATOM 1915 C CA . GLU A 1 250 ? -15.432 -1.527 2.107 1.00 94.25 250 GLU A CA 1
ATOM 1916 C C . GLU A 1 250 ? -15.246 -0.195 2.844 1.00 94.25 250 GLU A C 1
ATOM 1918 O O . GLU A 1 250 ? -14.841 -0.171 4.007 1.00 94.25 250 GLU A O 1
ATOM 1923 N N . CYS A 1 251 ? -15.477 0.919 2.146 1.00 95.31 251 CYS A N 1
ATOM 1924 C CA . CYS A 1 251 ? -15.322 2.269 2.685 1.00 95.31 251 CYS A CA 1
ATOM 1925 C C . CYS A 1 251 ? -16.696 2.915 2.789 1.00 95.31 251 CYS A C 1
ATOM 1927 O O . CYS A 1 251 ? -17.373 3.038 1.771 1.00 95.31 251 CYS A O 1
ATOM 1929 N N . LEU A 1 252 ? -17.065 3.345 3.990 1.00 95.69 252 LEU A N 1
ATOM 1930 C CA . LEU A 1 252 ? -18.339 3.989 4.275 1.00 95.69 252 LEU A CA 1
ATOM 1931 C C . LEU A 1 252 ? -18.099 5.355 4.927 1.00 95.69 252 LEU A C 1
ATOM 1933 O O . LEU A 1 252 ? -16.999 5.642 5.414 1.00 95.69 252 LEU A O 1
ATOM 1937 N N . SER A 1 253 ? -19.139 6.181 4.929 1.00 95.62 253 SER A N 1
ATOM 1938 C CA . SER A 1 253 ? -19.202 7.443 5.659 1.00 95.62 253 SER A CA 1
ATOM 1939 C C . SER A 1 253 ? -20.527 7.522 6.401 1.00 95.62 253 SER A C 1
ATOM 1941 O O . SER A 1 253 ? -21.555 7.087 5.886 1.00 95.62 253 SER A O 1
ATOM 1943 N N . ILE A 1 254 ? -20.493 8.094 7.599 1.00 95.19 254 ILE A N 1
ATOM 1944 C CA . ILE A 1 254 ? -21.684 8.449 8.377 1.00 95.19 254 ILE A CA 1
ATOM 1945 C C . ILE A 1 254 ? -21.594 9.909 8.814 1.00 95.19 254 ILE A C 1
ATOM 1947 O O . ILE A 1 254 ? -20.479 10.431 8.900 1.00 95.19 254 ILE A O 1
ATOM 1951 N N . PRO A 1 255 ? -22.715 10.564 9.163 1.00 94.94 255 PRO A N 1
ATOM 1952 C CA . PRO A 1 255 ? -22.663 11.841 9.858 1.00 94.94 255 PRO A CA 1
ATOM 1953 C C . PRO A 1 255 ? -21.780 11.730 11.100 1.00 94.94 255 PRO A C 1
ATOM 1955 O O . PRO A 1 255 ? -21.851 10.748 11.848 1.00 94.94 255 PRO A O 1
ATOM 1958 N N . ARG A 1 256 ? -20.917 12.721 11.312 1.00 93.12 256 ARG A N 1
ATOM 1959 C CA . ARG A 1 256 ? -19.985 12.701 12.435 1.00 93.12 256 ARG A CA 1
ATOM 1960 C C . ARG A 1 256 ? -20.772 12.637 13.758 1.00 93.12 256 ARG A C 1
ATOM 1962 O O . ARG A 1 256 ? -21.646 13.475 13.976 1.00 93.12 256 ARG A O 1
ATOM 1969 N N . PRO A 1 257 ? -20.474 11.678 14.656 1.00 91.06 257 PRO A N 1
ATOM 1970 C CA . PRO A 1 257 ? -21.219 11.538 15.903 1.00 91.06 257 PRO A CA 1
ATOM 1971 C C . PRO A 1 257 ? -21.110 12.785 16.790 1.00 91.06 257 PRO A C 1
ATOM 1973 O O . PRO A 1 257 ? -20.012 13.188 17.169 1.00 91.06 257 PRO A O 1
ATOM 1976 N N . GLU A 1 258 ? -22.249 13.371 17.164 1.00 87.88 258 GLU A N 1
ATOM 1977 C CA . GLU A 1 258 ? -22.299 14.516 18.092 1.00 87.88 258 GLU A CA 1
ATOM 1978 C C . GLU A 1 258 ? -22.051 14.097 19.547 1.00 87.88 258 GLU A C 1
ATOM 1980 O O . GLU A 1 258 ? -21.550 14.867 20.369 1.00 87.88 258 GLU A O 1
ATOM 1985 N N . LYS A 1 259 ? -22.424 12.858 19.880 1.00 88.44 259 LYS A N 1
ATOM 1986 C CA . LYS A 1 259 ? -22.289 12.287 21.220 1.00 88.44 259 LYS A CA 1
ATOM 1987 C C . LYS A 1 259 ? -21.013 11.466 21.323 1.00 88.44 259 LYS A C 1
ATOM 1989 O O . LYS A 1 259 ? -20.559 10.850 20.361 1.00 88.44 259 LYS A O 1
ATOM 1994 N N . LYS A 1 260 ? -20.468 11.401 22.539 1.00 90.81 260 LYS A N 1
ATOM 1995 C CA . LYS A 1 260 ? -19.338 10.527 22.852 1.00 90.81 260 LYS A CA 1
ATOM 1996 C C . LYS A 1 260 ? -19.735 9.069 22.606 1.00 90.81 260 LYS A C 1
ATOM 1998 O O . LYS A 1 260 ? -20.680 8.579 23.221 1.00 90.81 260 LYS A O 1
ATOM 2003 N N . LEU A 1 261 ? -18.992 8.396 21.733 1.00 95.25 261 LEU A N 1
ATOM 2004 C CA . LEU A 1 261 ? -19.172 6.974 21.462 1.00 95.25 261 LEU A CA 1
ATOM 2005 C C . LEU A 1 261 ? -18.767 6.141 22.682 1.00 95.25 261 LEU A C 1
ATOM 2007 O O . LEU A 1 261 ? -17.813 6.477 23.395 1.00 95.25 261 LEU A O 1
ATOM 2011 N N . SER A 1 262 ? -19.487 5.045 22.913 1.00 96.00 262 SER A N 1
ATOM 2012 C CA . SER A 1 262 ? -19.061 4.024 23.866 1.00 96.00 262 SER A CA 1
ATOM 2013 C C . SER A 1 262 ? -17.825 3.293 23.335 1.00 96.00 262 SER A C 1
ATOM 2015 O O . SER A 1 262 ? -17.479 3.379 22.154 1.00 96.00 262 SER A O 1
ATOM 2017 N N . VAL A 1 263 ? -17.119 2.604 24.229 1.00 96.81 263 VAL A N 1
ATOM 2018 C CA . VAL A 1 263 ? -15.872 1.904 23.914 1.00 96.81 263 VAL A CA 1
ATOM 2019 C C . VAL A 1 263 ? -16.045 0.429 24.245 1.00 96.81 263 VAL A C 1
ATOM 2021 O O . VAL A 1 263 ? -16.486 0.091 25.340 1.00 96.81 263 VAL A O 1
ATOM 2024 N N . ASP A 1 264 ? -15.687 -0.442 23.308 1.00 95.00 264 ASP A N 1
ATOM 2025 C CA . ASP A 1 264 ? -15.607 -1.880 23.543 1.00 95.00 264 ASP A CA 1
ATOM 2026 C C . ASP A 1 264 ? -14.434 -2.193 24.483 1.00 95.00 264 ASP A C 1
ATOM 2028 O O . ASP A 1 264 ? -13.276 -1.958 24.136 1.00 95.00 264 ASP A O 1
ATOM 2032 N N . GLU A 1 265 ? -14.718 -2.752 25.660 1.00 92.69 265 GLU A N 1
ATOM 2033 C CA . GLU A 1 265 ? -13.714 -3.006 26.706 1.00 92.69 265 GLU A CA 1
ATOM 2034 C C . GLU A 1 265 ? -12.590 -3.936 26.241 1.00 92.69 265 GLU A C 1
ATOM 2036 O O . GLU A 1 265 ? -11.431 -3.770 26.622 1.00 92.69 265 GLU A O 1
ATOM 2041 N N . LYS A 1 266 ? -12.917 -4.909 25.384 1.00 90.69 266 LYS A N 1
ATOM 2042 C CA . LYS A 1 266 ? -11.957 -5.907 24.906 1.00 90.69 266 LYS A CA 1
ATOM 2043 C C . LYS A 1 266 ? -10.923 -5.302 23.964 1.00 90.69 266 LYS A C 1
ATOM 2045 O O . LYS A 1 266 ? -9.767 -5.722 23.960 1.00 90.69 266 LYS A O 1
ATOM 2050 N N . SER A 1 267 ? -11.348 -4.385 23.102 1.00 91.38 267 SER A N 1
ATOM 2051 C CA . SER A 1 267 ? -10.519 -3.903 21.999 1.00 91.38 267 SER A CA 1
ATOM 2052 C C . SER A 1 267 ? -10.144 -2.432 22.059 1.00 91.38 267 SER A C 1
ATOM 2054 O O . SER A 1 267 ? -9.280 -2.019 21.283 1.00 91.38 267 SER A O 1
ATOM 2056 N N . GLY A 1 268 ? -10.792 -1.655 22.926 1.00 93.81 268 GLY A N 1
ATOM 2057 C CA . GLY A 1 268 ? -10.683 -0.201 22.958 1.00 93.81 268 GLY A CA 1
ATOM 2058 C C . GLY A 1 268 ? -11.293 0.487 21.733 1.00 93.81 268 GLY A C 1
ATOM 2059 O O . GLY A 1 268 ? -11.018 1.662 21.509 1.00 93.81 268 GLY A O 1
ATOM 2060 N N . ALA A 1 269 ? -12.066 -0.231 20.910 1.00 96.88 269 ALA A N 1
ATOM 2061 C CA . ALA A 1 269 ? -12.686 0.329 19.717 1.00 96.88 269 ALA A CA 1
ATOM 2062 C C . ALA A 1 269 ? -13.912 1.176 20.077 1.00 96.88 269 ALA A C 1
ATOM 2064 O O . ALA A 1 269 ? -14.694 0.790 20.944 1.00 96.88 269 ALA A O 1
ATOM 2065 N N . PHE A 1 270 ? -14.115 2.291 19.379 1.00 97.81 270 PHE A N 1
ATOM 2066 C CA . PHE A 1 270 ? -15.346 3.065 19.502 1.00 97.81 270 PHE A CA 1
ATOM 2067 C C . PHE A 1 270 ? -16.503 2.320 18.843 1.00 97.81 270 PHE A C 1
ATOM 2069 O O . PHE A 1 270 ? -16.385 1.879 17.700 1.00 97.81 270 PHE A O 1
ATOM 2076 N N . VAL A 1 271 ? -17.616 2.174 19.552 1.00 97.31 271 VAL A N 1
ATOM 2077 C CA . VAL A 1 271 ? -18.788 1.466 19.039 1.00 97.31 271 VAL A 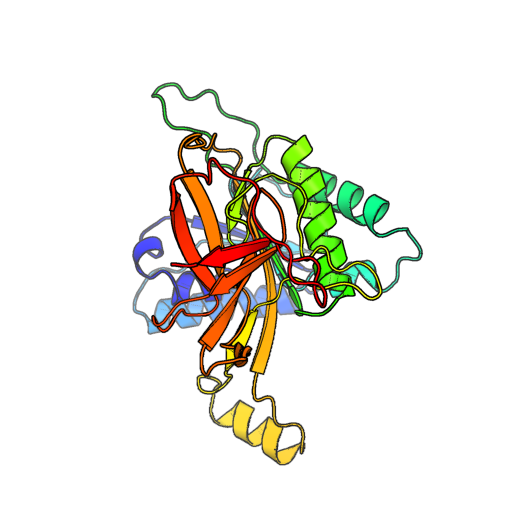CA 1
ATOM 2078 C C . VAL A 1 271 ? -19.634 2.422 18.208 1.00 97.31 271 VAL A C 1
ATOM 2080 O O . VAL A 1 271 ? -19.974 3.513 18.664 1.00 97.31 271 VAL A O 1
ATOM 2083 N N . VAL A 1 272 ? -19.965 1.997 16.994 1.00 96.44 272 VAL A N 1
ATOM 2084 C CA . VAL A 1 272 ? -20.863 2.697 16.072 1.00 96.44 272 VAL A CA 1
ATOM 2085 C C . VAL A 1 272 ? -21.968 1.726 15.692 1.00 96.44 272 VAL A C 1
ATOM 2087 O O . VAL A 1 272 ? -21.666 0.627 15.238 1.00 96.44 272 VAL A O 1
ATOM 2090 N N . GLU A 1 273 ? -23.223 2.119 15.875 1.00 94.31 273 GLU A N 1
ATOM 2091 C CA . GLU A 1 273 ? -24.381 1.348 15.411 1.00 94.31 273 GLU A CA 1
ATOM 2092 C C . GLU A 1 273 ? -24.904 1.982 14.116 1.00 94.31 273 GLU A C 1
ATOM 2094 O O . GLU A 1 273 ? -25.052 3.208 14.062 1.00 94.31 273 GLU A O 1
ATOM 2099 N N . LEU A 1 274 ? -25.101 1.161 13.078 1.00 92.69 274 LEU A N 1
ATOM 2100 C CA . LEU A 1 274 ? -25.679 1.553 11.786 1.00 92.69 274 LEU A CA 1
ATOM 2101 C C . LEU A 1 274 ? -27.087 0.987 11.638 1.00 92.69 274 LEU A C 1
ATOM 2103 O O . LEU A 1 274 ? -27.240 -0.224 11.929 1.00 92.69 274 LEU A O 1
#

Radius of gyration: 20.76 Å; chains: 1; bounding box: 49×58×56 Å

Foldseek 3Di:
DLQVCVVVPVVCLPPQDEDEDEDLDPVVLVVVVVVQCVVQVVVVGDGHHYDYDNDAQLRDDPAADLEEEDAARCVVVVPPDPDDLLVVLLVNLVSRVNRHDDADPDPPPPFRRRKYKYKHFQALSSQLSQQSNLLNVVVVQKDWPPDAPGSARWLQNSPVVGHGFKDKDACPVPDPVVQVVCVVVVNHDGITMMDMTMITSGDDDDPPFKKKWFFRDAWDQDPPRWIWTWIITNVHIATEIEPDHDDHSDMDMDGDDPDQFDADPVHRHGYDYD

pLDDT: mean 92.1, std 8.27, range [53.44, 98.31]